Protein AF-A0A8D7F8T2-F1 (afdb_monomer)

Secondary structure (DSSP, 8-state):
---SSSSSSSSS-SSHHHHHHS-S---TTS----HHHHHHHHHHHHHHHHHHHHHHTSSS-----HHHHHHHHHHHHHHHHHHS---EEE-TTSS-EEES--SSPPHHHHHHHHHHHT-----HHHHHHHHHHHTT----HHHHHHHHHHHHHHHHHHHHHHHHHHTS-TT---HHHHHHHHHHHHHHHHHHH-HHHHHHHHHHHHH--

Organism: Musa acuminata subsp. malaccensis (NCBI:txid214687)

Mean predicted aligned error: 11.05 Å

Structure (mmCIF, N/CA/C/O backbone):
data_AF-A0A8D7F8T2-F1
#
_entry.id   AF-A0A8D7F8T2-F1
#
loop_
_atom_site.group_PDB
_atom_site.id
_atom_site.type_symbol
_atom_site.label_atom_id
_atom_site.label_alt_id
_atom_site.label_comp_id
_atom_site.label_asym_id
_ato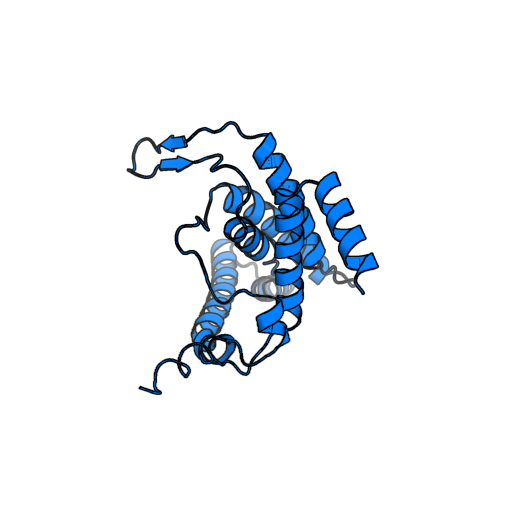m_site.label_entity_id
_atom_site.label_seq_id
_atom_site.pdbx_PDB_ins_code
_atom_site.Cartn_x
_atom_site.Cartn_y
_atom_site.Cartn_z
_atom_site.occupancy
_atom_site.B_iso_or_equiv
_atom_site.auth_seq_id
_atom_site.auth_comp_id
_atom_site.auth_asym_id
_atom_site.auth_atom_id
_atom_site.pdbx_PDB_model_num
ATOM 1 N N . MET A 1 1 ? -50.189 0.717 7.678 1.00 34.88 1 MET A N 1
ATOM 2 C CA . MET A 1 1 ? -49.251 0.578 8.816 1.00 34.88 1 MET A CA 1
ATOM 3 C C . MET A 1 1 ? -48.433 -0.705 8.664 1.00 34.88 1 MET A C 1
ATOM 5 O O . MET A 1 1 ? -48.286 -1.447 9.621 1.00 34.88 1 MET A O 1
ATOM 9 N N . ALA A 1 2 ? -47.923 -0.982 7.459 1.00 34.78 2 ALA A N 1
ATOM 10 C CA . ALA A 1 2 ? -47.183 -2.210 7.157 1.00 34.78 2 ALA A CA 1
ATOM 11 C C . ALA A 1 2 ? -46.061 -1.956 6.130 1.00 34.78 2 ALA A C 1
ATOM 13 O O . ALA A 1 2 ? -45.796 -2.810 5.295 1.00 34.78 2 ALA A O 1
ATOM 14 N N . ASP A 1 3 ? -45.422 -0.781 6.185 1.00 37.06 3 ASP A N 1
ATOM 15 C CA . ASP A 1 3 ? -44.441 -0.358 5.171 1.00 37.06 3 ASP A CA 1
ATOM 16 C C . ASP A 1 3 ? -43.064 0.023 5.758 1.00 37.06 3 ASP A C 1
ATOM 18 O O . ASP A 1 3 ? -42.201 0.482 5.019 1.00 37.06 3 ASP A O 1
ATOM 22 N N . GLU A 1 4 ? -42.814 -0.186 7.060 1.00 44.94 4 GLU A N 1
ATOM 23 C CA . GLU A 1 4 ? -41.513 0.142 7.688 1.00 44.94 4 GLU A CA 1
ATOM 24 C C . GLU A 1 4 ? -40.586 -1.063 7.945 1.00 44.94 4 GLU A C 1
ATOM 26 O O . GLU A 1 4 ? -39.396 -0.872 8.173 1.00 44.94 4 GLU A O 1
ATOM 31 N N . GLU A 1 5 ? -41.055 -2.312 7.839 1.00 39.72 5 GLU A N 1
ATOM 32 C CA . GLU A 1 5 ? -40.176 -3.493 8.001 1.00 39.72 5 GLU A CA 1
ATOM 33 C C . GLU A 1 5 ? -39.452 -3.910 6.706 1.00 39.72 5 GLU A C 1
ATOM 35 O O . GLU A 1 5 ? -38.533 -4.724 6.741 1.00 39.72 5 GLU A O 1
ATOM 40 N N . GLY A 1 6 ? -39.814 -3.333 5.554 1.00 35.66 6 GLY A N 1
ATOM 41 C CA . GLY A 1 6 ? -39.224 -3.676 4.254 1.00 35.66 6 GLY A CA 1
ATOM 42 C C . GLY A 1 6 ? -37.904 -2.969 3.925 1.00 35.66 6 GLY A C 1
ATOM 43 O O . GLY A 1 6 ? -37.213 -3.390 3.001 1.00 35.66 6 GLY A O 1
ATOM 44 N N . SER A 1 7 ? -37.536 -1.904 4.646 1.00 36.31 7 SER A N 1
ATOM 45 C CA . SER A 1 7 ? -36.344 -1.098 4.334 1.00 36.31 7 SER A CA 1
ATOM 46 C C . SER A 1 7 ? -35.092 -1.493 5.119 1.00 36.31 7 SER A C 1
ATOM 48 O O . SER A 1 7 ? -33.995 -1.172 4.680 1.00 36.31 7 SER A O 1
ATOM 50 N N . SER A 1 8 ? -35.212 -2.219 6.236 1.00 41.78 8 SER A N 1
ATOM 51 C CA . SER A 1 8 ? -34.055 -2.659 7.040 1.00 41.78 8 SER A CA 1
ATOM 52 C C . SER A 1 8 ? -33.391 -3.941 6.520 1.00 41.78 8 SER A C 1
ATOM 54 O O . SER A 1 8 ? -32.233 -4.204 6.827 1.00 41.78 8 SER A O 1
ATOM 56 N N . ILE A 1 9 ? -34.100 -4.718 5.697 1.00 41.69 9 ILE A N 1
ATOM 57 C CA . ILE A 1 9 ? -33.599 -5.926 5.017 1.00 41.69 9 ILE A CA 1
ATOM 58 C C . ILE A 1 9 ? -32.918 -5.631 3.671 1.00 41.69 9 ILE A C 1
ATOM 60 O O . ILE A 1 9 ? -32.279 -6.517 3.111 1.00 41.69 9 ILE A O 1
ATOM 64 N N . LEU A 1 10 ? -33.041 -4.406 3.145 1.00 45.84 10 LEU A N 1
ATOM 65 C CA . LEU A 1 10 ? -32.408 -3.994 1.884 1.00 45.84 10 LEU A CA 1
ATOM 66 C C . LEU A 1 10 ? -30.996 -3.411 2.072 1.00 45.84 10 LEU A C 1
ATOM 68 O O . LEU A 1 10 ? -30.231 -3.389 1.111 1.00 45.84 10 LEU A O 1
ATOM 72 N N . ASP A 1 11 ? -30.642 -3.001 3.294 1.00 49.72 11 ASP A N 1
ATOM 73 C CA . ASP A 1 11 ? -29.278 -2.587 3.674 1.00 49.72 11 ASP A CA 1
ATOM 74 C C . ASP A 1 11 ? -28.390 -3.773 4.101 1.00 49.72 11 ASP A C 1
ATOM 76 O O . ASP A 1 11 ? -27.209 -3.603 4.414 1.00 49.72 11 ASP A O 1
ATOM 80 N N . ASP A 1 12 ? -28.942 -4.988 4.114 1.00 55.75 12 ASP A N 1
ATOM 81 C CA . ASP A 1 12 ? -28.244 -6.202 4.520 1.00 55.75 12 ASP A CA 1
ATOM 82 C C . ASP A 1 12 ? -27.667 -6.906 3.281 1.00 55.75 12 ASP A C 1
ATOM 84 O O . ASP A 1 12 ? -28.358 -7.115 2.278 1.00 55.75 12 ASP A O 1
ATOM 88 N N . SER A 1 13 ? -26.375 -7.254 3.301 1.00 58.78 13 SER A N 1
ATOM 89 C CA . SER A 1 13 ? -25.757 -7.894 2.133 1.00 58.78 13 SER A CA 1
ATOM 90 C C . SER A 1 13 ? -26.443 -9.245 1.872 1.00 58.78 13 SER A C 1
ATOM 92 O O . SER A 1 13 ? -26.595 -10.018 2.821 1.00 58.78 13 SER A O 1
ATOM 94 N N . PRO A 1 14 ? -26.789 -9.604 0.619 1.00 60.94 14 PRO A N 1
ATOM 95 C CA . PRO A 1 14 ? -27.507 -10.850 0.321 1.00 60.94 14 PRO A CA 1
ATOM 96 C C . PRO A 1 14 ? -26.701 -12.122 0.638 1.00 60.94 14 PRO A C 1
ATOM 98 O O . PRO A 1 14 ? -27.217 -13.231 0.523 1.00 60.94 14 PRO A O 1
ATOM 101 N N . ILE A 1 15 ? -25.429 -11.974 1.020 1.00 64.44 15 ILE A N 1
ATOM 102 C CA . ILE A 1 15 ? -24.491 -13.052 1.310 1.00 64.44 15 ILE A CA 1
ATOM 103 C C . ILE A 1 15 ? -24.253 -13.100 2.820 1.00 64.44 15 ILE A C 1
ATOM 105 O O . ILE A 1 15 ? -23.752 -12.152 3.423 1.00 64.44 15 ILE A O 1
ATOM 109 N N . GLU A 1 16 ? -24.554 -14.243 3.429 1.00 62.88 16 GLU A N 1
ATOM 110 C CA . GLU A 1 16 ? -24.462 -14.448 4.878 1.00 62.88 16 GLU A CA 1
ATOM 111 C C . GLU A 1 16 ? -23.052 -14.172 5.431 1.00 62.88 16 GLU A C 1
ATOM 113 O O . GLU A 1 16 ? -22.892 -13.539 6.474 1.00 62.88 16 GLU A O 1
ATOM 118 N N . GLN A 1 17 ? -22.010 -14.572 4.700 1.00 66.38 17 GLN A N 1
ATOM 119 C CA . GLN A 1 17 ? -20.617 -14.344 5.083 1.00 66.38 17 GLN A CA 1
ATOM 120 C C . GLN A 1 17 ? -20.244 -12.853 5.090 1.00 66.38 17 GLN A C 1
ATOM 122 O O . GLN A 1 17 ? -19.439 -12.433 5.922 1.00 66.38 17 GLN A O 1
ATOM 127 N N . GLY A 1 18 ? -20.823 -12.046 4.194 1.00 61.19 18 GLY A N 1
ATOM 128 C CA . GLY A 1 18 ? -20.619 -10.594 4.173 1.00 61.19 18 GLY A CA 1
ATOM 129 C C . GLY A 1 18 ? -21.236 -9.934 5.402 1.00 61.19 18 GLY A C 1
ATOM 130 O O . GLY A 1 18 ? -20.575 -9.158 6.090 1.00 61.19 18 GLY A O 1
ATOM 131 N N . ARG A 1 19 ? -22.454 -10.356 5.754 1.00 65.19 19 ARG A N 1
ATOM 132 C CA . ARG A 1 19 ? -23.177 -9.880 6.938 1.00 65.19 19 ARG A CA 1
ATOM 133 C C . ARG A 1 19 ? -22.476 -10.209 8.254 1.00 65.19 19 ARG A C 1
ATOM 135 O O . ARG A 1 19 ? -22.410 -9.380 9.153 1.00 65.19 19 ARG A O 1
ATOM 142 N N . LEU A 1 20 ? -21.930 -11.418 8.378 1.00 61.59 20 LEU A N 1
ATOM 143 C CA . LEU A 1 20 ? -21.228 -11.836 9.596 1.00 61.59 20 LEU A CA 1
ATOM 144 C C . LEU A 1 20 ? -19.873 -11.136 9.771 1.00 61.59 20 LEU A C 1
ATOM 146 O O . LEU A 1 20 ? -19.373 -11.023 10.889 1.00 61.59 20 LEU A O 1
ATOM 150 N N . THR A 1 21 ? -19.266 -10.676 8.675 1.00 62.47 21 THR A N 1
ATOM 151 C CA . THR A 1 21 ? -17.927 -10.074 8.689 1.00 62.47 21 THR A CA 1
ATOM 152 C C . THR A 1 21 ? -17.936 -8.557 8.588 1.00 62.47 21 THR A C 1
ATOM 154 O O . THR A 1 21 ? -16.885 -7.963 8.804 1.00 62.47 21 THR A O 1
ATOM 157 N N . VAL A 1 22 ? -19.058 -7.896 8.288 1.00 66.00 22 VAL A N 1
ATOM 158 C CA . VAL A 1 22 ? -19.138 -6.432 8.173 1.00 66.00 22 VAL A CA 1
ATOM 159 C C . VAL A 1 22 ? -20.466 -5.927 8.761 1.00 66.00 22 VAL A C 1
ATOM 161 O O . VAL A 1 22 ? -21.519 -6.358 8.309 1.00 66.00 22 VAL A O 1
ATOM 164 N N . PRO A 1 23 ? -20.455 -5.016 9.754 1.00 67.06 23 PRO A N 1
ATOM 165 C CA . PRO A 1 23 ? -21.637 -4.388 10.281 1.00 67.06 23 PRO A CA 1
ATOM 166 C C . PRO A 1 23 ? -22.155 -3.408 9.226 1.00 67.06 23 PRO A C 1
ATOM 168 O O . PRO A 1 23 ? -21.354 -2.731 8.573 1.00 67.06 23 PRO A O 1
ATOM 171 N N . PRO A 1 24 ? -23.479 -3.291 9.093 1.00 60.56 24 PRO A N 1
ATOM 172 C CA . PRO A 1 24 ? -24.110 -2.446 8.083 1.00 60.56 24 PRO A CA 1
ATOM 173 C C . PRO A 1 24 ? -23.912 -0.942 8.337 1.00 60.56 24 PRO A C 1
ATOM 175 O O . PRO A 1 24 ? -24.177 -0.123 7.464 1.00 60.56 24 PRO A O 1
ATOM 178 N N . THR A 1 25 ? -23.431 -0.548 9.521 1.00 64.19 25 THR A N 1
ATOM 179 C CA . THR A 1 25 ? -23.250 0.857 9.905 1.00 64.19 25 THR A CA 1
ATOM 180 C C . THR A 1 25 ? -21.787 1.284 9.773 1.00 64.19 25 THR A C 1
ATOM 182 O O . THR A 1 25 ? -20.917 0.731 10.449 1.00 64.19 25 THR A O 1
ATOM 185 N N . ASP A 1 26 ? -21.518 2.295 8.940 1.00 70.00 26 ASP A N 1
ATOM 186 C CA . ASP A 1 26 ? -20.204 2.942 8.836 1.00 70.00 26 ASP A CA 1
ATOM 187 C C . ASP A 1 26 ? -20.199 4.322 9.521 1.00 70.00 26 ASP A C 1
ATOM 189 O O . ASP A 1 26 ? -21.130 5.111 9.364 1.00 70.00 26 ASP A O 1
ATOM 193 N N . ASP A 1 27 ? -19.135 4.630 10.270 1.00 70.94 27 ASP A N 1
ATOM 194 C CA . ASP A 1 27 ? -18.945 5.925 10.938 1.00 70.94 27 ASP A CA 1
ATOM 195 C C . ASP A 1 27 ? -18.032 6.837 10.105 1.00 70.94 27 ASP A C 1
ATOM 197 O O . ASP A 1 27 ? -16.815 6.637 10.012 1.00 70.94 27 ASP A O 1
ATOM 201 N N . ASN A 1 28 ? -18.615 7.871 9.500 1.00 67.88 28 ASN A N 1
ATOM 202 C CA . ASN A 1 28 ? -17.923 8.816 8.618 1.00 67.88 28 ASN A CA 1
ATOM 203 C C . ASN A 1 28 ? -17.033 9.837 9.346 1.00 67.88 28 ASN A C 1
ATOM 205 O O . ASN A 1 28 ? -16.334 10.609 8.690 1.00 67.88 28 ASN A O 1
ATOM 209 N N . THR A 1 29 ? -17.038 9.869 10.679 1.00 70.94 29 THR A N 1
ATOM 210 C CA . THR A 1 29 ? -16.254 10.843 11.457 1.00 70.94 29 THR A CA 1
ATOM 211 C C . THR A 1 29 ? -14.794 10.426 11.657 1.00 70.94 29 THR A C 1
ATOM 213 O O . THR A 1 29 ? -13.940 11.253 11.990 1.00 70.94 29 THR A O 1
ATOM 216 N N . LEU A 1 30 ? -14.482 9.149 11.417 1.00 70.12 30 LEU A N 1
ATOM 217 C CA . LEU A 1 30 ? -13.151 8.583 11.604 1.00 70.12 30 LEU A CA 1
ATOM 218 C C . LEU A 1 30 ? -12.193 9.005 10.482 1.00 70.12 30 LEU A C 1
ATOM 220 O O . LEU A 1 30 ? -12.467 8.837 9.293 1.00 70.12 30 LEU A O 1
ATOM 224 N N . GLN A 1 31 ? -11.022 9.511 10.869 1.00 71.81 31 GLN A N 1
ATOM 225 C CA . GLN A 1 31 ? -9.978 9.917 9.929 1.00 71.81 31 GLN A CA 1
ATOM 226 C C . GLN A 1 31 ? -9.361 8.687 9.251 1.00 71.81 31 GLN A C 1
ATOM 228 O O . GLN A 1 31 ? -9.036 7.707 9.912 1.00 71.81 31 GLN A O 1
ATOM 233 N N . VAL A 1 32 ? -9.198 8.738 7.925 1.00 72.62 32 VAL A N 1
ATOM 234 C CA . VAL A 1 32 ? -8.689 7.606 7.121 1.00 72.62 32 VAL A CA 1
ATOM 235 C C . VAL A 1 32 ? -7.246 7.828 6.661 1.00 72.62 32 VAL A C 1
ATOM 237 O O . VAL A 1 32 ? -6.434 6.909 6.690 1.00 72.62 32 VAL A O 1
ATOM 240 N N . LEU A 1 33 ? -6.915 9.053 6.241 1.00 73.56 33 LEU A N 1
ATOM 241 C CA . LEU A 1 33 ? -5.615 9.408 5.665 1.00 73.56 33 LEU A CA 1
ATOM 242 C C . LEU A 1 33 ? -4.788 10.224 6.660 1.00 73.56 33 LEU A C 1
ATOM 244 O O . LEU A 1 33 ? -4.746 11.453 6.593 1.00 73.56 33 LEU A O 1
ATOM 248 N N . THR A 1 34 ? -4.118 9.540 7.585 1.00 79.56 34 THR A N 1
ATOM 249 C CA . THR A 1 34 ? -3.202 10.174 8.542 1.00 79.56 34 THR A CA 1
ATOM 250 C C . THR A 1 34 ? -1.752 10.118 8.053 1.00 79.56 34 THR A C 1
ATOM 252 O O . THR A 1 34 ? -1.368 9.251 7.281 1.00 79.56 34 THR A O 1
ATOM 255 N N . PHE A 1 35 ? -0.884 11.025 8.503 1.00 78.00 35 PHE A N 1
ATOM 256 C CA . PHE A 1 35 ? 0.565 10.975 8.270 1.00 78.00 35 PHE A CA 1
ATOM 257 C C . PHE A 1 35 ? 1.171 9.623 8.648 1.00 78.00 35 PHE A C 1
ATOM 259 O O . PHE A 1 35 ? 2.053 9.146 7.948 1.00 78.00 35 PHE A O 1
ATOM 266 N N . ARG A 1 36 ? 0.670 8.979 9.712 1.00 79.81 36 ARG A N 1
ATOM 267 C CA . ARG A 1 36 ? 1.061 7.618 10.100 1.00 79.81 36 ARG A CA 1
ATOM 268 C C . ARG A 1 36 ? 0.808 6.617 8.969 1.00 79.81 36 ARG A C 1
ATOM 270 O O . ARG A 1 36 ? 1.696 5.823 8.669 1.00 79.81 36 ARG A O 1
ATOM 277 N N . THR A 1 37 ? -0.347 6.698 8.308 1.00 84.75 37 THR A N 1
ATOM 278 C CA . THR A 1 37 ? -0.688 5.876 7.136 1.00 84.75 37 THR A CA 1
ATOM 279 C C . THR A 1 37 ? 0.331 6.032 6.016 1.00 84.75 37 THR A C 1
ATOM 281 O O . THR A 1 37 ? 0.824 5.039 5.487 1.00 84.75 37 THR A O 1
ATOM 284 N N . TRP A 1 38 ? 0.710 7.268 5.691 1.00 86.69 38 TRP A N 1
ATOM 285 C CA . TRP A 1 38 ? 1.703 7.534 4.650 1.00 86.69 38 TRP A CA 1
ATOM 286 C C . TRP A 1 38 ? 3.110 7.094 5.066 1.00 86.69 38 TRP A C 1
ATOM 288 O O . TRP A 1 38 ? 3.797 6.432 4.292 1.00 86.69 38 TRP A O 1
ATOM 298 N N . LEU A 1 39 ? 3.524 7.408 6.297 1.00 86.75 39 LEU A N 1
ATOM 299 C CA . LEU A 1 39 ? 4.865 7.112 6.799 1.00 86.75 39 LEU A CA 1
ATOM 300 C C . LEU A 1 39 ? 5.119 5.609 6.939 1.00 86.75 39 LEU A C 1
ATOM 302 O O . LEU A 1 39 ? 6.246 5.183 6.741 1.00 86.75 39 LEU A O 1
ATOM 306 N N . ILE A 1 40 ? 4.104 4.807 7.272 1.00 87.88 40 ILE A N 1
ATOM 307 C CA . ILE A 1 40 ? 4.235 3.345 7.372 1.00 87.88 40 ILE A CA 1
ATOM 308 C C . ILE A 1 40 ? 3.984 2.685 6.013 1.00 87.88 40 ILE A C 1
ATOM 310 O O . ILE A 1 40 ? 4.748 1.817 5.595 1.00 87.88 40 ILE A O 1
ATOM 314 N N . GLY A 1 41 ? 2.926 3.093 5.310 1.00 89.38 41 GLY A N 1
ATOM 315 C CA . GLY A 1 41 ? 2.490 2.431 4.083 1.00 89.38 41 GLY A CA 1
ATOM 316 C C . GLY A 1 41 ? 3.457 2.615 2.914 1.00 89.38 41 GLY A C 1
ATOM 317 O O . GLY A 1 41 ? 3.785 1.636 2.248 1.00 89.38 41 GLY A O 1
ATOM 318 N N . ILE A 1 42 ? 3.969 3.835 2.691 1.00 91.25 42 ILE A N 1
ATOM 319 C CA . ILE A 1 42 ? 4.900 4.129 1.587 1.00 91.25 42 ILE A CA 1
ATOM 320 C C . ILE A 1 42 ? 6.185 3.287 1.666 1.00 91.25 42 ILE A C 1
ATOM 322 O O . ILE A 1 42 ? 6.498 2.622 0.678 1.00 91.25 42 ILE A O 1
ATOM 326 N N . PRO A 1 43 ? 6.955 3.264 2.772 1.00 91.06 43 PRO A N 1
ATOM 327 C CA . PRO A 1 43 ? 8.209 2.514 2.796 1.00 91.06 43 PRO A CA 1
ATOM 328 C C . PRO A 1 43 ? 7.992 1.006 2.674 1.00 91.06 43 PRO A C 1
ATOM 330 O O . PRO A 1 43 ? 8.765 0.352 1.978 1.00 91.06 43 PRO A O 1
ATOM 333 N N . ILE A 1 44 ? 6.935 0.449 3.279 1.00 90.31 44 ILE A N 1
ATOM 334 C CA . ILE A 1 44 ? 6.614 -0.979 3.129 1.00 90.31 44 ILE A CA 1
ATOM 335 C C . ILE A 1 44 ? 6.262 -1.292 1.666 1.00 90.31 44 ILE A C 1
ATOM 337 O O . ILE A 1 44 ? 6.776 -2.262 1.112 1.00 90.31 44 ILE A O 1
ATOM 341 N N . CYS A 1 45 ? 5.467 -0.440 1.014 1.00 91.00 45 CYS A N 1
ATOM 342 C CA . CYS A 1 45 ? 5.129 -0.560 -0.405 1.00 91.00 45 CYS A CA 1
ATOM 343 C C . CYS A 1 45 ? 6.372 -0.477 -1.311 1.00 91.00 45 CYS A C 1
ATOM 345 O O . CYS A 1 45 ? 6.528 -1.301 -2.215 1.00 91.00 45 CYS A O 1
ATOM 347 N N . ILE A 1 46 ? 7.289 0.467 -1.057 1.00 90.38 46 ILE A N 1
ATOM 348 C CA . ILE A 1 46 ? 8.543 0.609 -1.816 1.00 90.38 46 ILE A CA 1
ATOM 349 C C . ILE A 1 46 ? 9.403 -0.649 -1.659 1.00 90.38 46 ILE A C 1
ATOM 351 O O . ILE A 1 46 ? 9.827 -1.229 -2.658 1.00 90.38 46 ILE A O 1
ATOM 355 N N . LEU A 1 47 ? 9.630 -1.106 -0.424 1.00 90.00 47 LEU A N 1
ATOM 356 C CA . LEU A 1 47 ? 10.434 -2.300 -0.146 1.00 90.00 47 LEU A CA 1
ATOM 357 C C . LEU A 1 47 ? 9.817 -3.561 -0.761 1.00 90.00 47 LEU A C 1
ATOM 359 O O . LEU A 1 47 ? 10.532 -4.379 -1.345 1.00 90.00 47 LEU A O 1
ATOM 363 N N . GLY A 1 48 ? 8.494 -3.702 -0.673 1.00 88.38 48 GLY A N 1
ATOM 364 C CA . GLY A 1 48 ? 7.756 -4.795 -1.296 1.00 88.38 48 GLY A CA 1
ATOM 365 C C . GLY A 1 48 ? 7.867 -4.765 -2.820 1.00 88.38 48 GLY A C 1
ATOM 366 O O . GLY A 1 48 ? 8.168 -5.788 -3.428 1.00 88.38 48 GLY A O 1
ATOM 367 N N . SER A 1 49 ? 7.710 -3.592 -3.439 1.00 87.69 49 SER A N 1
ATOM 368 C CA . SER A 1 49 ? 7.790 -3.410 -4.898 1.00 87.69 49 SER A CA 1
ATOM 369 C C . SER A 1 49 ? 9.185 -3.666 -5.450 1.00 87.69 49 SER A C 1
ATOM 371 O O . SER A 1 49 ? 9.319 -4.348 -6.461 1.00 87.69 49 SER A O 1
ATOM 373 N N . VAL A 1 50 ? 10.235 -3.202 -4.766 1.00 87.12 50 VAL A N 1
ATOM 374 C CA . VAL A 1 50 ? 11.622 -3.524 -5.137 1.00 87.12 50 VAL A CA 1
ATOM 375 C C . VAL A 1 50 ? 11.857 -5.032 -5.048 1.00 87.12 50 VAL A C 1
ATOM 377 O O . VAL A 1 50 ? 12.408 -5.630 -5.969 1.00 87.12 50 VAL A O 1
ATOM 380 N N . SER A 1 51 ? 11.384 -5.667 -3.974 1.00 86.81 51 SER A N 1
ATOM 381 C CA . SER A 1 51 ? 11.519 -7.115 -3.780 1.00 86.81 51 SER A CA 1
ATOM 382 C C . SER A 1 51 ? 10.765 -7.917 -4.850 1.00 86.81 51 SER A C 1
ATOM 384 O O . SER A 1 51 ? 11.289 -8.911 -5.358 1.00 86.81 51 SER A O 1
ATOM 386 N N . ALA A 1 52 ? 9.568 -7.470 -5.240 1.00 85.88 52 ALA A N 1
ATOM 387 C CA . ALA A 1 52 ? 8.784 -8.071 -6.316 1.00 85.88 52 ALA A CA 1
ATOM 388 C C . ALA A 1 52 ? 9.443 -7.883 -7.688 1.00 85.88 52 ALA A C 1
ATOM 390 O O . ALA A 1 52 ? 9.580 -8.852 -8.431 1.00 85.88 52 ALA A O 1
ATOM 391 N N . ALA A 1 53 ? 9.928 -6.677 -7.998 1.00 83.81 53 ALA A N 1
ATOM 392 C CA . ALA A 1 53 ? 10.631 -6.392 -9.247 1.00 83.81 53 ALA A CA 1
ATOM 393 C C . ALA A 1 53 ? 11.908 -7.236 -9.395 1.00 83.81 53 ALA A C 1
ATOM 395 O O . ALA A 1 53 ? 12.174 -7.766 -10.469 1.00 83.81 53 ALA A O 1
ATOM 396 N N . LEU A 1 54 ? 12.673 -7.422 -8.313 1.00 84.19 54 LEU A N 1
ATOM 397 C CA . LEU A 1 54 ? 13.854 -8.294 -8.314 1.00 84.19 54 LEU A CA 1
ATOM 398 C C . LEU A 1 54 ? 13.488 -9.771 -8.485 1.00 84.19 54 LEU A C 1
ATOM 400 O O . LEU A 1 54 ? 14.194 -10.508 -9.171 1.00 84.19 54 LEU A O 1
ATOM 404 N N . SER A 1 55 ? 12.400 -10.214 -7.857 1.00 83.44 55 SER A N 1
ATOM 405 C CA . SER A 1 55 ? 11.966 -11.615 -7.909 1.00 83.44 55 SER A CA 1
ATOM 406 C C . SER A 1 55 ? 11.357 -11.992 -9.253 1.00 83.44 55 SER A C 1
ATOM 408 O O . SER A 1 55 ? 11.437 -13.151 -9.638 1.00 83.44 55 SER A O 1
ATOM 410 N N . PHE A 1 56 ? 10.805 -11.023 -9.984 1.00 81.19 56 PHE A N 1
ATOM 411 C CA . PHE A 1 56 ? 10.241 -11.240 -11.313 1.00 81.19 56 PHE A CA 1
ATOM 412 C C . PHE A 1 56 ? 11.274 -11.780 -12.315 1.00 81.19 56 PHE A C 1
ATOM 414 O O . PHE A 1 56 ? 10.963 -12.643 -13.128 1.00 81.19 56 PHE A O 1
ATOM 421 N N . TYR A 1 57 ? 12.529 -11.333 -12.214 1.00 77.75 57 TYR A N 1
ATOM 422 C CA . TYR A 1 57 ? 13.624 -11.819 -13.061 1.00 77.75 57 TYR A CA 1
ATOM 423 C C . TYR A 1 57 ? 14.289 -13.103 -12.535 1.00 77.75 57 TYR A C 1
ATOM 425 O O . TYR A 1 57 ? 15.220 -13.617 -13.156 1.00 77.75 57 TYR A O 1
ATOM 433 N N . ARG A 1 58 ? 13.848 -13.630 -11.386 1.00 80.12 58 ARG A N 1
ATOM 434 C CA . ARG A 1 58 ? 14.371 -14.865 -10.782 1.00 80.12 58 ARG A CA 1
ATOM 435 C C . ARG A 1 58 ? 13.400 -16.023 -11.014 1.00 80.12 58 ARG A C 1
ATOM 437 O O . ARG A 1 58 ? 12.197 -15.832 -11.106 1.00 80.12 58 ARG A O 1
ATOM 444 N N . GLN A 1 59 ? 13.918 -17.255 -11.034 1.00 73.12 59 GLN A N 1
ATOM 445 C CA . GLN A 1 59 ? 13.089 -18.457 -11.236 1.00 73.12 59 GLN A CA 1
ATOM 446 C C . GLN A 1 59 ? 12.104 -18.748 -10.090 1.00 73.12 59 GLN A C 1
ATOM 448 O O . GLN A 1 59 ? 11.111 -19.436 -10.302 1.00 73.12 59 GLN A O 1
ATOM 453 N N . GLN A 1 60 ? 12.349 -18.221 -8.886 1.00 74.00 60 GLN A N 1
ATOM 454 C CA . GLN A 1 60 ? 11.386 -18.257 -7.785 1.00 74.00 60 GLN A CA 1
ATOM 455 C C . GLN A 1 60 ? 10.728 -16.890 -7.616 1.00 74.00 60 GLN A C 1
ATOM 457 O O . GLN A 1 60 ? 11.366 -15.933 -7.173 1.00 74.00 60 GLN A O 1
ATOM 462 N N . MET A 1 61 ? 9.430 -16.835 -7.908 1.00 72.56 61 MET A N 1
ATOM 463 C CA . MET A 1 61 ? 8.589 -15.683 -7.610 1.00 72.56 61 MET A CA 1
ATOM 464 C C . MET A 1 61 ? 8.316 -15.624 -6.103 1.00 72.56 61 MET A C 1
ATOM 466 O O . MET A 1 61 ? 7.635 -16.489 -5.550 1.00 72.56 61 MET A O 1
ATOM 470 N N . PHE A 1 62 ? 8.843 -14.603 -5.428 1.00 71.75 62 PHE A N 1
ATOM 471 C CA . PHE A 1 62 ? 8.496 -14.315 -4.039 1.00 71.75 62 PHE A CA 1
ATOM 472 C C . PHE A 1 62 ? 7.226 -13.469 -3.991 1.00 71.75 62 PHE A C 1
ATOM 474 O O . PHE A 1 62 ? 7.233 -12.306 -4.389 1.00 71.75 62 PHE A O 1
ATOM 481 N N . ASN A 1 63 ? 6.147 -14.055 -3.475 1.00 70.56 63 ASN A N 1
ATOM 482 C CA . ASN A 1 63 ? 4.881 -13.367 -3.249 1.00 70.56 63 ASN A CA 1
ATOM 483 C C . ASN A 1 63 ? 4.680 -13.151 -1.746 1.00 70.56 63 ASN A C 1
ATOM 485 O O . ASN A 1 63 ? 4.718 -14.104 -0.967 1.00 70.56 63 ASN A O 1
ATOM 489 N N . PHE A 1 64 ? 4.462 -11.902 -1.332 1.00 76.12 64 PHE A N 1
ATOM 490 C CA . PHE A 1 64 ? 4.109 -11.589 0.051 1.00 76.12 64 PHE A CA 1
ATOM 491 C C . PHE A 1 64 ? 2.631 -11.899 0.288 1.00 76.12 64 PHE A C 1
ATOM 493 O O . PHE A 1 64 ? 1.765 -11.427 -0.445 1.00 76.12 64 PHE A O 1
ATOM 500 N N . SER A 1 65 ? 2.335 -12.679 1.329 1.00 86.31 65 SER A N 1
ATOM 501 C CA . SER A 1 65 ? 0.951 -12.898 1.752 1.00 86.31 65 SER A CA 1
ATOM 502 C C . SER A 1 65 ? 0.377 -11.620 2.368 1.00 86.31 65 SER A C 1
ATOM 504 O O . SER A 1 65 ? 1.040 -10.971 3.181 1.00 86.31 65 SER A O 1
ATOM 506 N N . HIS A 1 66 ? -0.872 -11.293 2.031 1.00 83.06 66 HIS A N 1
ATOM 507 C CA . HIS A 1 66 ? -1.590 -10.127 2.559 1.00 83.06 66 HIS A CA 1
ATOM 508 C C . HIS A 1 66 ? -1.642 -10.122 4.095 1.00 83.06 66 HIS A C 1
ATOM 510 O O . HIS A 1 66 ? -1.367 -9.103 4.724 1.00 83.06 66 HIS A O 1
ATOM 516 N N . VAL A 1 67 ? -1.840 -11.289 4.715 1.00 86.56 67 VAL A N 1
ATOM 517 C CA . VAL A 1 67 ? -1.866 -11.443 6.180 1.00 86.56 67 VAL A CA 1
ATOM 518 C C . VAL A 1 67 ? -0.533 -11.044 6.826 1.00 86.56 67 VAL A C 1
ATOM 520 O O . VAL A 1 67 ? -0.510 -10.436 7.897 1.00 86.56 67 VAL A O 1
ATOM 523 N N . CYS A 1 68 ? 0.596 -11.343 6.177 1.00 87.25 68 CYS A N 1
ATOM 524 C CA . CYS A 1 68 ? 1.911 -10.946 6.681 1.00 87.25 68 CYS A CA 1
ATOM 525 C C . CYS A 1 68 ? 2.074 -9.422 6.670 1.00 87.25 68 CYS A C 1
ATOM 527 O O . CYS A 1 68 ? 2.631 -8.856 7.611 1.00 87.25 68 CYS A O 1
ATOM 529 N N . ILE A 1 69 ? 1.553 -8.759 5.634 1.00 88.00 69 ILE A N 1
ATOM 530 C CA . ILE A 1 69 ? 1.569 -7.299 5.523 1.00 88.00 69 ILE A CA 1
ATOM 531 C C . ILE A 1 69 ? 0.665 -6.685 6.600 1.00 88.00 69 ILE A C 1
ATOM 533 O O . ILE A 1 69 ? 1.111 -5.771 7.291 1.00 88.00 69 ILE A O 1
ATOM 537 N N . ASN A 1 70 ? -0.536 -7.238 6.825 1.00 89.25 70 ASN A N 1
ATOM 538 C CA . ASN A 1 70 ? -1.438 -6.818 7.909 1.00 89.25 70 ASN A CA 1
ATOM 539 C C . ASN A 1 70 ? -0.721 -6.849 9.269 1.00 89.25 70 ASN A C 1
ATOM 541 O O . ASN A 1 70 ? -0.706 -5.851 9.992 1.00 89.25 70 ASN A O 1
ATOM 545 N N . MET A 1 71 ? -0.039 -7.958 9.575 1.00 87.88 71 MET A N 1
ATOM 546 C CA . MET A 1 71 ? 0.721 -8.114 10.817 1.00 87.88 71 MET A CA 1
ATOM 547 C C . MET A 1 71 ? 1.861 -7.090 10.934 1.00 87.88 71 MET A C 1
ATOM 549 O O . MET A 1 71 ? 2.043 -6.480 11.990 1.00 87.88 71 MET A O 1
ATOM 553 N N . MET A 1 72 ? 2.624 -6.861 9.858 1.00 87.56 72 MET A N 1
ATOM 554 C CA . MET A 1 72 ? 3.695 -5.856 9.852 1.00 87.56 72 MET A CA 1
ATOM 555 C C . MET A 1 72 ? 3.153 -4.446 10.094 1.00 87.56 72 MET A C 1
ATOM 557 O O . MET A 1 72 ? 3.715 -3.715 10.909 1.00 87.56 72 MET A O 1
ATOM 561 N N . VAL A 1 73 ? 2.055 -4.072 9.433 1.00 88.38 73 VAL A N 1
ATOM 562 C CA . VAL A 1 73 ? 1.416 -2.759 9.598 1.00 88.38 73 VAL A CA 1
ATOM 563 C C . VAL A 1 73 ? 0.869 -2.593 11.013 1.00 88.38 73 VAL A C 1
ATOM 565 O O . VAL A 1 73 ? 1.020 -1.522 11.600 1.00 88.38 73 VAL A O 1
ATOM 568 N N . PHE A 1 74 ? 0.291 -3.642 11.602 1.00 86.25 74 PHE A N 1
ATOM 569 C CA . PHE A 1 74 ? -0.187 -3.613 12.983 1.00 86.25 74 PHE A CA 1
ATOM 570 C C . PHE A 1 74 ? 0.961 -3.394 13.982 1.00 86.25 74 PHE A C 1
ATOM 572 O O . PHE A 1 74 ? 0.892 -2.502 14.833 1.00 86.25 74 PHE A O 1
ATOM 579 N N . ILE A 1 75 ? 2.056 -4.154 13.850 1.00 86.88 75 ILE A N 1
ATOM 580 C CA . ILE A 1 75 ? 3.244 -4.020 14.710 1.00 86.88 75 ILE A CA 1
ATOM 581 C C . ILE A 1 75 ? 3.885 -2.637 14.540 1.00 86.88 75 ILE A C 1
ATOM 583 O O . ILE A 1 75 ? 4.161 -1.963 15.535 1.00 86.88 75 ILE A O 1
ATOM 587 N N . ALA A 1 76 ? 4.082 -2.191 13.296 1.00 85.12 76 ALA A N 1
ATOM 588 C CA . ALA A 1 76 ? 4.662 -0.888 12.985 1.00 85.12 76 ALA A CA 1
ATOM 589 C C . ALA A 1 76 ? 3.788 0.261 13.501 1.00 85.12 76 ALA A C 1
ATOM 591 O O . ALA A 1 76 ? 4.295 1.204 14.106 1.00 85.12 76 ALA A O 1
ATOM 592 N N . GLY A 1 77 ? 2.468 0.156 13.336 1.00 80.94 77 GLY A N 1
ATOM 593 C CA . GLY A 1 77 ? 1.517 1.130 13.851 1.00 80.94 77 GLY A CA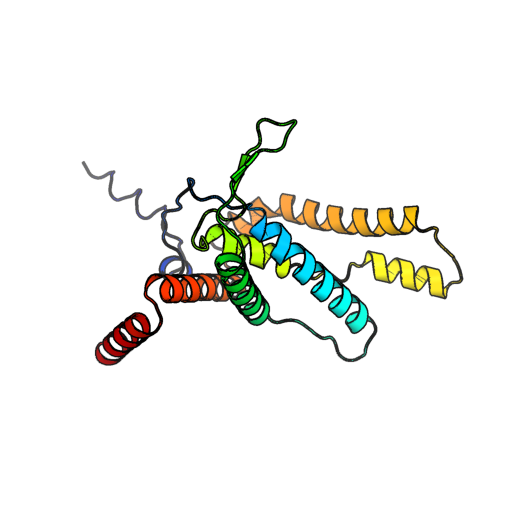 1
ATOM 594 C C . GLY A 1 77 ? 1.596 1.251 15.370 1.00 80.94 77 GLY A C 1
ATOM 595 O O . GLY A 1 77 ? 1.609 2.365 15.893 1.00 80.94 77 GLY A O 1
ATOM 596 N N . LYS A 1 78 ? 1.681 0.122 16.087 1.00 78.38 78 LYS A N 1
ATOM 597 C CA . LYS A 1 78 ? 1.797 0.106 17.552 1.00 78.38 78 LYS A CA 1
ATOM 598 C C . LYS A 1 78 ? 3.126 0.692 18.023 1.00 78.38 78 LYS A C 1
ATOM 600 O O . LYS A 1 78 ? 3.154 1.465 18.979 1.00 78.38 78 LYS A O 1
ATOM 605 N N . LEU A 1 79 ? 4.220 0.347 17.347 1.00 79.44 79 LEU A N 1
ATOM 606 C CA . LEU A 1 79 ? 5.542 0.889 17.647 1.00 79.44 79 LEU A CA 1
ATOM 607 C C . LEU A 1 79 ? 5.567 2.409 17.440 1.00 79.44 79 LEU A C 1
ATOM 609 O O . LEU A 1 79 ? 6.032 3.140 18.309 1.00 79.44 79 LEU A O 1
ATOM 613 N N . MET A 1 80 ? 4.977 2.893 16.347 1.00 72.69 80 MET A N 1
ATOM 614 C CA . MET A 1 80 ? 4.882 4.320 16.051 1.00 72.69 80 MET A CA 1
ATOM 615 C C . MET A 1 80 ? 3.959 5.062 17.030 1.00 72.69 80 MET A C 1
ATOM 617 O O . MET A 1 80 ? 4.302 6.156 17.468 1.00 72.69 80 MET A O 1
ATOM 621 N N . ALA A 1 81 ? 2.833 4.463 17.434 1.00 71.94 81 ALA A N 1
ATOM 622 C CA . ALA A 1 81 ? 1.935 5.042 18.437 1.00 71.94 81 ALA A CA 1
ATOM 623 C C . ALA A 1 81 ? 2.606 5.205 19.813 1.00 71.94 81 ALA A C 1
ATOM 625 O O . ALA A 1 81 ? 2.315 6.166 20.521 1.00 71.94 81 ALA A O 1
ATOM 626 N N . ASN A 1 82 ? 3.524 4.299 20.168 1.00 70.75 82 ASN A N 1
ATOM 627 C CA . ASN A 1 82 ? 4.289 4.361 21.415 1.00 70.75 82 ASN A CA 1
ATOM 628 C C . ASN A 1 82 ? 5.504 5.301 21.335 1.00 70.75 82 ASN A C 1
ATOM 630 O O . ASN A 1 82 ? 5.945 5.815 22.359 1.00 70.75 82 ASN A O 1
ATOM 634 N N . MET A 1 83 ? 6.069 5.493 20.140 1.00 66.88 83 MET A N 1
ATOM 635 C CA . MET A 1 83 ? 7.307 6.249 19.935 1.00 66.88 83 MET A CA 1
ATOM 636 C C . MET A 1 83 ? 7.063 7.732 19.610 1.00 66.88 83 MET A C 1
ATOM 638 O O . MET A 1 83 ? 7.936 8.556 19.880 1.00 66.88 83 MET A O 1
ATOM 642 N N . LEU A 1 84 ? 5.899 8.101 19.054 1.00 62.00 84 LEU A N 1
ATOM 643 C CA . LEU A 1 84 ? 5.595 9.493 18.705 1.00 62.00 84 LEU A CA 1
ATOM 644 C C . LEU A 1 84 ? 4.870 10.248 19.836 1.00 62.00 84 LEU A C 1
ATOM 646 O O . LEU A 1 84 ? 3.765 9.859 20.226 1.00 62.00 84 LEU A O 1
ATOM 650 N N . PRO A 1 85 ? 5.412 11.390 20.303 1.00 55.94 85 PRO A N 1
ATOM 651 C CA . PRO A 1 85 ? 4.702 12.274 21.221 1.00 55.94 85 PRO A CA 1
ATOM 652 C C . PRO A 1 85 ? 3.477 12.916 20.543 1.00 55.94 85 PRO A C 1
ATOM 654 O O . PRO A 1 85 ? 3.537 13.311 19.376 1.00 55.94 85 PRO A O 1
ATOM 657 N N . ASN A 1 86 ? 2.373 13.052 21.289 1.00 58.53 86 ASN A N 1
ATOM 658 C CA . ASN A 1 86 ? 1.142 13.732 20.863 1.00 58.53 86 ASN A CA 1
ATOM 659 C C . ASN A 1 86 ? 1.419 15.210 20.559 1.00 58.53 86 ASN A C 1
ATOM 661 O O . ASN A 1 86 ? 1.316 16.069 21.434 1.00 58.53 86 ASN A O 1
ATOM 665 N N . LYS A 1 87 ? 1.789 15.517 19.314 1.00 57.94 87 LYS A N 1
ATOM 666 C CA . LYS A 1 87 ? 2.017 16.890 18.865 1.00 57.94 87 LYS A CA 1
ATOM 667 C C . LYS A 1 87 ? 1.174 17.171 17.631 1.00 57.94 87 LYS A C 1
ATOM 669 O O . LYS A 1 87 ? 1.336 16.540 16.592 1.00 57.94 87 LYS A O 1
ATOM 674 N N . VAL A 1 88 ? 0.272 18.138 17.740 1.00 61.94 88 VAL A N 1
ATOM 675 C CA . VAL A 1 88 ? -0.448 18.672 16.583 1.00 61.94 88 VAL A CA 1
ATOM 676 C C . VAL A 1 88 ? 0.486 19.658 15.895 1.00 61.94 88 VAL A C 1
ATOM 678 O O . VAL A 1 88 ? 0.802 20.707 16.456 1.00 61.94 88 VAL A O 1
ATOM 681 N N . ILE A 1 89 ? 0.980 19.307 14.707 1.00 58.59 89 ILE A N 1
ATOM 682 C CA . ILE A 1 89 ? 1.831 20.197 13.920 1.00 58.59 89 ILE A CA 1
ATOM 683 C C . ILE A 1 89 ? 0.913 21.009 13.010 1.00 58.59 89 ILE A C 1
ATOM 685 O O . ILE A 1 89 ? 0.231 20.477 12.134 1.00 58.59 89 ILE A O 1
ATOM 689 N N . ARG A 1 90 ? 0.874 22.321 13.245 1.00 57.72 90 ARG A N 1
ATOM 690 C CA . ARG A 1 90 ? 0.264 23.282 12.324 1.00 57.72 90 ARG A CA 1
ATOM 691 C C . ARG A 1 90 ? 1.327 23.672 11.301 1.00 57.72 90 ARG A C 1
ATOM 693 O O . ARG A 1 90 ? 2.402 24.121 11.693 1.00 57.72 90 ARG A O 1
ATOM 700 N N . MET A 1 91 ? 1.054 23.458 10.016 1.00 53.41 91 MET A N 1
ATOM 701 C CA . MET A 1 91 ? 1.971 23.863 8.948 1.00 53.41 91 MET A CA 1
ATOM 702 C C . MET A 1 91 ? 2.091 25.399 8.935 1.00 53.41 91 MET A C 1
ATOM 704 O O . MET A 1 91 ? 1.061 26.070 8.892 1.00 53.41 91 MET A O 1
ATOM 708 N N . PRO A 1 92 ? 3.303 25.987 8.951 1.00 46.97 92 PRO A N 1
ATOM 709 C CA . PRO A 1 92 ? 3.499 27.431 9.145 1.00 46.97 92 PRO A CA 1
ATOM 710 C C . PRO A 1 92 ? 3.080 28.332 7.961 1.00 46.97 92 PRO A C 1
ATOM 712 O O . PRO A 1 92 ? 3.454 29.498 7.927 1.00 46.97 92 PRO A O 1
ATOM 715 N N . TYR A 1 93 ? 2.294 27.838 6.999 1.00 50.94 93 TYR A N 1
ATOM 716 C CA . TYR A 1 93 ? 1.816 28.625 5.848 1.00 50.94 93 TYR A CA 1
ATOM 717 C C . TYR A 1 93 ? 0.457 28.163 5.290 1.00 50.94 93 TYR A C 1
ATOM 719 O O . TYR A 1 93 ? 0.007 28.625 4.245 1.00 50.94 93 TYR A O 1
ATOM 727 N N . THR A 1 94 ? -0.207 27.218 5.958 1.00 55.97 94 THR A N 1
ATOM 728 C CA . THR A 1 94 ? -1.477 26.635 5.506 1.00 55.97 94 THR A CA 1
ATOM 729 C C . THR A 1 94 ? -2.375 26.446 6.724 1.00 55.97 94 THR A C 1
ATOM 731 O O . THR A 1 94 ? -1.884 26.072 7.784 1.00 55.97 94 THR A O 1
ATOM 734 N N . ASN A 1 95 ? -3.697 26.605 6.592 1.00 57.97 95 ASN A N 1
ATOM 735 C CA . ASN A 1 95 ? -4.662 26.301 7.671 1.00 57.97 95 ASN A CA 1
ATOM 736 C C . ASN A 1 95 ? -4.768 24.793 7.992 1.00 57.97 95 ASN A C 1
ATOM 738 O O . ASN A 1 95 ? -5.729 24.339 8.608 1.00 57.97 95 ASN A O 1
ATOM 742 N N . TRP A 1 96 ? -3.796 23.995 7.550 1.00 54.78 96 TRP A N 1
ATOM 743 C CA . TRP A 1 96 ? -3.787 22.554 7.691 1.00 54.78 96 TRP A CA 1
ATOM 744 C C . TRP A 1 96 ? -3.048 22.174 8.975 1.00 54.78 96 TRP A C 1
ATOM 746 O O . TRP A 1 96 ? -1.830 22.329 9.104 1.00 54.78 96 TRP A O 1
ATOM 756 N N . SER A 1 97 ? -3.813 21.710 9.959 1.00 58.28 97 SER A N 1
ATOM 757 C CA . SER A 1 97 ? -3.2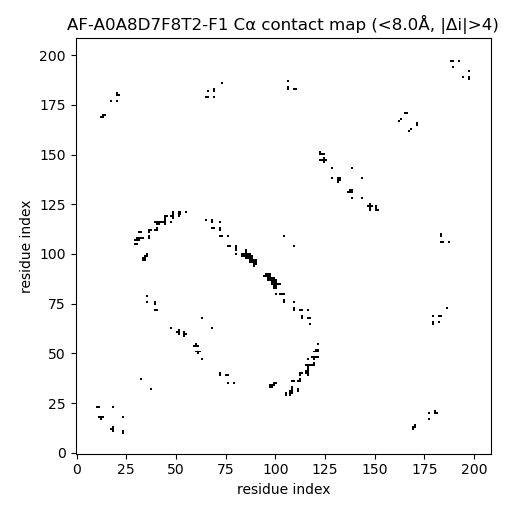89 21.115 11.184 1.00 58.28 97 SER A CA 1
ATOM 758 C C . SER A 1 97 ? -3.294 19.600 11.038 1.00 58.28 97 SER A C 1
ATOM 760 O O . SER A 1 97 ? -4.364 19.008 10.902 1.00 58.28 97 SER A O 1
ATOM 762 N N . PHE A 1 98 ? -2.122 18.974 11.093 1.00 60.56 98 PHE A N 1
ATOM 763 C CA . PHE A 1 98 ? -2.014 17.523 11.079 1.00 60.56 98 PHE A CA 1
ATOM 764 C C . PHE A 1 98 ? -1.568 17.019 12.463 1.00 60.56 98 PHE A C 1
ATOM 766 O O . PHE A 1 98 ? -0.569 17.487 13.016 1.00 60.56 98 PHE A O 1
ATOM 773 N N . SER A 1 99 ? -2.323 16.088 13.058 1.00 60.66 99 SER A N 1
ATOM 774 C CA . SER A 1 99 ? -1.962 15.494 14.352 1.00 60.66 99 SER A CA 1
ATOM 775 C C . SER A 1 99 ? -0.962 14.364 14.154 1.00 60.66 99 SER A C 1
ATOM 777 O O . SER A 1 99 ? -1.323 13.324 13.614 1.00 60.66 99 SER A O 1
ATOM 779 N N . LEU A 1 100 ? 0.285 14.533 14.609 1.00 58.28 100 LEU A N 1
ATOM 780 C CA . LEU A 1 100 ? 1.341 13.523 14.447 1.00 58.28 100 LEU A CA 1
ATOM 781 C C . LEU A 1 100 ? 1.014 12.199 15.156 1.00 58.28 100 LEU A C 1
ATOM 783 O O . LEU A 1 100 ? 1.541 11.152 14.786 1.00 58.28 100 LEU A O 1
ATOM 787 N N . ASN A 1 101 ? 0.129 12.251 16.150 1.00 64.81 101 ASN A N 1
ATOM 788 C CA . ASN A 1 101 ? -0.421 11.091 16.828 1.00 64.81 101 ASN A CA 1
ATOM 789 C C . ASN A 1 101 ? -1.881 11.410 17.214 1.00 64.81 101 ASN A C 1
ATOM 791 O O . ASN A 1 101 ? -2.121 12.080 18.216 1.00 64.81 101 ASN A O 1
ATOM 795 N N . PRO A 1 102 ? -2.880 11.017 16.403 1.00 54.97 102 PRO A N 1
ATOM 796 C CA . PRO A 1 102 ? -4.292 11.233 16.724 1.00 54.97 102 PRO A CA 1
ATOM 797 C C . PRO A 1 102 ? -4.822 10.257 17.791 1.00 54.97 102 PRO A C 1
ATOM 799 O O . PRO A 1 102 ? -6.023 10.221 18.041 1.00 54.97 102 PRO A O 1
ATOM 802 N N . GLY A 1 103 ? -3.942 9.490 18.446 1.00 60.62 103 GLY A N 1
ATOM 803 C CA . GLY A 1 103 ? -4.299 8.511 19.465 1.00 60.62 103 GLY A CA 1
ATOM 804 C C . GLY A 1 103 ? -4.308 7.069 18.929 1.00 60.62 103 GLY A C 1
ATOM 805 O O . GLY A 1 103 ? -3.560 6.753 17.988 1.00 60.62 103 GLY A O 1
ATOM 806 N N . PRO A 1 104 ? -5.082 6.159 19.559 1.00 64.50 104 PRO A N 1
ATOM 807 C CA . PRO A 1 104 ? -5.095 4.735 19.221 1.00 64.50 104 PRO A CA 1
ATOM 808 C C . PRO A 1 104 ? -5.374 4.494 17.730 1.00 64.50 104 PRO A C 1
ATOM 810 O O . PRO A 1 104 ? -5.995 5.311 17.055 1.00 64.50 104 PRO A O 1
ATOM 813 N N . ILE A 1 105 ? -4.858 3.388 17.190 1.00 68.31 105 ILE A N 1
ATOM 814 C CA . ILE A 1 105 ? -5.037 3.058 15.771 1.00 68.31 105 ILE A CA 1
ATOM 815 C C . ILE A 1 105 ? -6.522 2.852 15.486 1.00 68.31 105 ILE A C 1
ATOM 817 O O . ILE A 1 105 ? -7.148 1.956 16.045 1.00 68.31 105 ILE A O 1
ATOM 821 N N . ASN A 1 106 ? -7.055 3.670 14.584 1.00 78.69 106 ASN A N 1
ATOM 822 C CA . ASN A 1 106 ? -8.390 3.487 14.040 1.00 78.69 106 ASN A CA 1
ATOM 823 C C . ASN A 1 106 ? -8.389 2.330 13.035 1.00 78.69 106 ASN A C 1
ATOM 825 O O . ASN A 1 106 ? -7.449 2.188 12.246 1.00 78.69 106 ASN A O 1
ATOM 829 N N . LEU A 1 107 ? -9.480 1.559 12.997 1.00 82.31 107 LEU A N 1
ATOM 830 C CA . LEU A 1 107 ? -9.666 0.486 12.014 1.00 82.31 107 LEU A CA 1
ATOM 831 C C . LEU A 1 107 ? -9.499 1.015 10.580 1.00 82.31 107 LEU A C 1
ATOM 833 O O . LEU A 1 107 ? -8.790 0.408 9.785 1.00 82.31 107 LEU A O 1
ATOM 837 N N . LYS A 1 108 ? -10.078 2.182 10.263 1.00 83.00 108 LYS A N 1
ATOM 838 C CA . LYS A 1 108 ? -9.984 2.784 8.922 1.00 83.00 108 LYS A CA 1
ATOM 839 C C . LYS A 1 108 ? -8.555 3.161 8.534 1.00 83.00 108 LYS A C 1
ATOM 841 O O . LYS A 1 108 ? -8.135 2.863 7.421 1.00 83.00 108 LYS A O 1
ATOM 846 N N . GLU A 1 109 ? -7.794 3.763 9.450 1.00 84.50 109 GLU A N 1
ATOM 847 C CA . GLU A 1 109 ? -6.381 4.078 9.206 1.00 84.50 109 GLU A CA 1
ATOM 848 C C . GLU A 1 109 ? -5.564 2.808 8.995 1.00 84.50 109 GLU A C 1
ATOM 850 O O . GLU A 1 109 ? -4.718 2.769 8.105 1.00 84.50 109 GLU A O 1
ATOM 855 N N . HIS A 1 110 ? -5.814 1.763 9.790 1.00 87.62 110 HIS A N 1
ATOM 856 C CA . HIS A 1 110 ? -5.132 0.483 9.639 1.00 87.62 110 HIS A CA 1
ATOM 857 C C . HIS A 1 110 ? -5.420 -0.141 8.269 1.00 87.62 110 HIS A C 1
ATOM 859 O O . HIS A 1 110 ? -4.482 -0.443 7.537 1.00 87.62 110 HIS A O 1
ATOM 865 N N . VAL A 1 111 ? -6.696 -0.240 7.883 1.00 88.88 111 VAL A N 1
ATOM 866 C CA . VAL A 1 111 ? -7.114 -0.765 6.574 1.00 88.88 111 VAL A CA 1
ATOM 867 C C . VAL A 1 111 ? -6.495 0.046 5.436 1.00 88.88 111 VAL A C 1
ATOM 869 O O . VAL A 1 111 ? -5.898 -0.532 4.531 1.00 88.88 111 VAL A O 1
ATOM 872 N N . ALA A 1 112 ? -6.567 1.379 5.492 1.00 88.69 112 ALA A N 1
ATOM 873 C CA . ALA A 1 112 ? -5.990 2.247 4.466 1.00 88.69 112 ALA A CA 1
ATOM 874 C C . ALA A 1 112 ? -4.463 2.093 4.366 1.00 88.69 112 ALA A C 1
ATOM 876 O O . ALA A 1 112 ? -3.915 2.014 3.265 1.00 88.69 112 ALA A O 1
ATOM 877 N N . THR A 1 113 ? -3.774 1.993 5.507 1.00 89.44 113 THR A N 1
ATOM 878 C CA . THR A 1 113 ? -2.318 1.775 5.554 1.00 89.44 113 THR A CA 1
ATOM 879 C C . THR A 1 113 ? -1.954 0.437 4.944 1.00 89.44 113 THR A C 1
ATOM 881 O O . THR A 1 113 ? -1.004 0.359 4.167 1.00 89.44 113 THR A O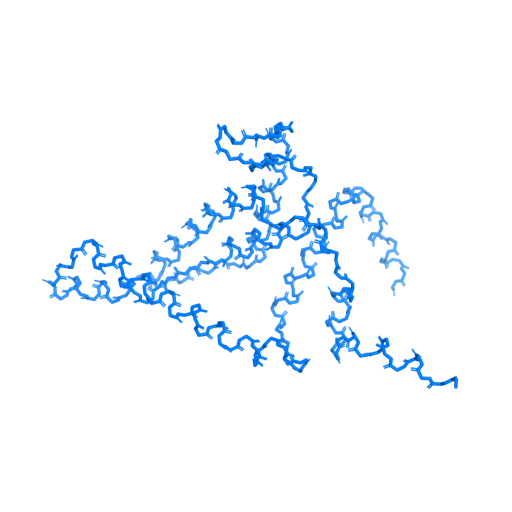 1
ATOM 884 N N . THR A 1 114 ? -2.716 -0.609 5.249 1.00 90.00 114 THR A N 1
ATOM 885 C CA . THR A 1 114 ? -2.432 -1.932 4.716 1.00 90.00 114 THR A CA 1
ATOM 886 C C . THR A 1 114 ? -2.780 -2.058 3.239 1.00 90.00 114 THR A C 1
ATOM 888 O O . THR A 1 114 ? -2.021 -2.665 2.490 1.00 90.00 114 THR A O 1
ATOM 891 N N . MET A 1 115 ? -3.852 -1.421 2.768 1.00 89.69 115 MET A N 1
ATOM 892 C CA . MET A 1 115 ? -4.144 -1.327 1.335 1.00 89.69 115 MET A CA 1
ATOM 893 C C . MET A 1 115 ? -3.010 -0.635 0.569 1.00 89.69 115 MET A C 1
ATOM 895 O O . MET A 1 115 ? -2.632 -1.094 -0.510 1.00 89.69 115 MET A O 1
ATOM 899 N N . LEU A 1 116 ? -2.446 0.437 1.139 1.00 89.62 116 LEU A N 1
ATOM 900 C CA . LEU A 1 116 ? -1.297 1.139 0.570 1.00 89.62 116 LEU A CA 1
ATOM 901 C C . LEU A 1 116 ? -0.040 0.255 0.579 1.00 89.62 116 LEU A C 1
ATOM 903 O O . LEU A 1 116 ? 0.606 0.095 -0.452 1.00 89.62 116 LEU A O 1
ATOM 907 N N . ALA A 1 117 ? 0.280 -0.362 1.719 1.00 89.94 117 ALA A N 1
ATOM 908 C CA . ALA A 1 117 ? 1.443 -1.235 1.883 1.00 89.94 117 ALA A CA 1
ATOM 909 C C . ALA A 1 117 ? 1.369 -2.504 1.013 1.00 89.94 117 ALA A C 1
ATOM 911 O O . ALA A 1 117 ? 2.381 -2.960 0.484 1.00 89.94 117 ALA A O 1
ATOM 912 N N . GLY A 1 118 ? 0.167 -3.062 0.856 1.00 86.38 118 GLY A N 1
ATOM 913 C CA . GLY A 1 118 ? -0.119 -4.268 0.083 1.00 86.38 118 GLY A CA 1
ATOM 914 C C . GLY A 1 118 ? -0.152 -4.050 -1.427 1.00 86.38 118 GLY A C 1
ATOM 915 O O . GLY A 1 118 ? -0.227 -5.018 -2.184 1.00 86.38 118 GLY A O 1
ATOM 916 N N . ARG A 1 119 ? -0.078 -2.801 -1.906 1.00 86.50 119 ARG A N 1
ATOM 917 C CA . ARG A 1 119 ? 0.104 -2.514 -3.334 1.00 86.50 119 ARG A CA 1
ATOM 918 C C . ARG A 1 119 ? 1.564 -2.632 -3.723 1.00 86.50 119 ARG A C 1
ATOM 920 O O . ARG A 1 119 ? 2.284 -1.658 -3.886 1.00 86.50 119 ARG A O 1
ATOM 927 N N . VAL A 1 120 ? 1.958 -3.882 -3.910 1.00 81.19 120 VAL A N 1
ATOM 928 C CA . VAL A 1 120 ? 3.219 -4.289 -4.511 1.00 81.19 120 VAL A CA 1
ATOM 929 C C . VAL A 1 120 ? 2.970 -4.541 -5.997 1.00 81.19 120 VAL A C 1
ATOM 931 O O . VAL A 1 120 ? 2.092 -5.327 -6.346 1.00 81.19 120 VAL A O 1
ATOM 934 N N . SER A 1 121 ? 3.702 -3.858 -6.879 1.00 75.19 121 SER A N 1
ATOM 935 C CA . SER A 1 121 ? 3.529 -3.995 -8.332 1.00 75.19 121 SER A CA 1
ATOM 936 C C . SER A 1 121 ? 4.874 -4.106 -9.039 1.00 75.19 121 SER A C 1
ATOM 938 O O . SER A 1 121 ? 5.727 -3.227 -8.907 1.00 75.19 121 SER A O 1
ATOM 940 N N . ALA A 1 122 ? 5.038 -5.163 -9.834 1.00 75.38 122 ALA A N 1
ATOM 941 C CA . ALA A 1 122 ? 6.018 -5.205 -10.910 1.00 75.38 122 ALA A CA 1
ATOM 942 C C . ALA A 1 122 ? 5.307 -4.717 -12.181 1.00 75.38 122 ALA A C 1
ATOM 944 O O . ALA A 1 122 ? 4.565 -5.460 -12.816 1.00 75.38 122 ALA A O 1
ATOM 945 N N . SER A 1 123 ? 5.451 -3.428 -12.499 1.00 79.81 123 SER A N 1
ATOM 946 C CA . SER A 1 123 ? 4.778 -2.839 -13.662 1.00 79.81 123 SER A CA 1
ATOM 947 C C . SER A 1 123 ? 5.287 -3.469 -14.959 1.00 79.81 123 SER A C 1
ATOM 949 O O . SER A 1 123 ? 6.498 -3.530 -15.171 1.00 79.81 123 SER A O 1
ATOM 951 N N . ALA A 1 124 ? 4.374 -3.808 -15.876 1.00 83.50 124 ALA A N 1
ATOM 952 C CA . ALA A 1 124 ? 4.709 -4.225 -17.242 1.00 83.50 124 ALA A CA 1
ATOM 953 C C . ALA A 1 124 ? 5.576 -3.184 -17.984 1.00 83.50 124 ALA A C 1
ATOM 955 O O . ALA A 1 124 ? 6.308 -3.514 -18.914 1.00 83.50 124 ALA A O 1
ATOM 956 N N . GLY A 1 125 ? 5.561 -1.920 -17.540 1.00 85.62 125 GLY A N 1
ATOM 957 C CA . GLY A 1 125 ? 6.489 -0.906 -18.033 1.00 85.62 125 GLY A CA 1
ATOM 958 C C . GLY A 1 125 ? 7.959 -1.261 -17.796 1.00 85.62 125 GLY A C 1
ATOM 959 O O . GLY A 1 125 ? 8.785 -0.995 -18.663 1.00 85.62 125 GLY A O 1
ATOM 960 N N . PHE A 1 126 ? 8.298 -1.907 -16.674 1.00 85.62 126 PHE A N 1
ATOM 961 C CA . PHE A 1 126 ? 9.668 -2.363 -16.418 1.00 85.62 126 PHE A CA 1
ATOM 962 C C . PHE A 1 126 ? 10.103 -3.461 -17.390 1.00 85.62 126 PHE A C 1
ATOM 964 O O . PHE A 1 126 ? 11.249 -3.448 -17.828 1.00 85.62 126 PHE A O 1
ATOM 971 N N . GLU A 1 127 ? 9.206 -4.369 -17.772 1.00 86.06 127 GLU A N 1
ATOM 972 C CA . GLU A 1 127 ? 9.510 -5.428 -18.742 1.00 86.06 127 GLU A CA 1
ATOM 973 C C . GLU A 1 127 ? 9.855 -4.843 -20.116 1.00 86.06 127 GLU A C 1
ATOM 975 O O . GLU A 1 127 ? 10.871 -5.201 -20.713 1.00 86.06 127 GLU A O 1
ATOM 980 N N . ILE A 1 128 ? 9.061 -3.873 -20.582 1.00 88.06 128 ILE A N 1
ATOM 981 C CA . ILE A 1 128 ? 9.292 -3.172 -21.854 1.00 88.06 128 ILE A CA 1
ATOM 982 C C . ILE A 1 128 ? 10.658 -2.471 -21.847 1.00 88.06 128 ILE A C 1
ATOM 984 O O . ILE A 1 128 ? 11.407 -2.547 -22.825 1.00 88.06 128 ILE A O 1
ATOM 988 N N . LEU A 1 129 ? 11.009 -1.814 -20.737 1.00 88.69 129 LEU A N 1
ATOM 989 C CA . LEU A 1 129 ? 12.304 -1.149 -20.584 1.00 88.69 129 LEU A CA 1
ATOM 990 C C . LEU A 1 129 ? 13.468 -2.144 -20.599 1.00 88.69 129 LEU A C 1
ATOM 992 O O . LEU A 1 129 ? 14.475 -1.894 -21.265 1.00 88.69 129 LEU A O 1
ATOM 996 N N . THR A 1 130 ? 13.326 -3.278 -19.913 1.00 87.56 130 THR A N 1
ATOM 997 C CA . THR A 1 130 ? 14.346 -4.333 -19.895 1.00 87.56 130 THR A CA 1
ATOM 998 C C . THR A 1 130 ? 14.570 -4.911 -21.288 1.00 87.56 130 THR A C 1
ATOM 1000 O O . THR A 1 130 ? 15.717 -5.026 -21.718 1.00 87.56 130 THR A O 1
ATOM 1003 N N . ILE A 1 131 ? 13.500 -5.188 -22.039 1.00 88.25 131 ILE A N 1
ATOM 1004 C CA . ILE A 1 131 ? 13.593 -5.657 -23.429 1.00 88.25 131 ILE A CA 1
ATOM 1005 C C . ILE A 1 131 ? 14.301 -4.612 -24.298 1.00 88.25 131 ILE A C 1
ATOM 1007 O O . ILE A 1 131 ? 15.258 -4.947 -24.992 1.00 88.25 131 ILE A O 1
ATOM 1011 N N . SER A 1 132 ? 13.914 -3.334 -24.222 1.00 88.12 132 SER A N 1
ATOM 1012 C CA . SER A 1 132 ? 14.583 -2.267 -24.987 1.00 88.12 132 SER A CA 1
ATOM 1013 C C . SER A 1 132 ? 16.088 -2.209 -24.714 1.00 88.12 132 SER A C 1
ATOM 1015 O O . SER A 1 132 ? 16.881 -2.012 -25.638 1.00 88.12 132 SER A O 1
ATOM 1017 N N . LYS A 1 133 ? 16.490 -2.420 -23.455 1.00 86.56 133 LYS A N 1
ATOM 1018 C CA . LYS A 1 133 ? 17.898 -2.407 -23.056 1.00 86.56 133 LYS A CA 1
ATOM 1019 C C . LYS A 1 133 ? 18.673 -3.618 -23.586 1.00 86.56 133 LYS A C 1
ATOM 1021 O O . LYS A 1 133 ? 19.821 -3.459 -23.989 1.00 86.56 133 LYS A O 1
ATOM 1026 N N . ILE A 1 134 ? 18.041 -4.793 -23.661 1.00 88.50 134 ILE A N 1
ATOM 1027 C CA . ILE A 1 134 ? 18.612 -5.997 -24.297 1.00 88.50 134 ILE A CA 1
ATOM 1028 C C . ILE A 1 134 ? 18.835 -5.771 -25.802 1.00 88.50 134 ILE A C 1
ATOM 1030 O O . ILE A 1 134 ? 19.850 -6.193 -26.343 1.00 88.50 134 ILE A O 1
ATOM 1034 N N . TYR A 1 135 ? 17.936 -5.046 -26.472 1.00 89.06 135 TYR A N 1
ATOM 1035 C CA . TYR A 1 135 ? 18.061 -4.685 -27.891 1.00 89.06 135 TYR A CA 1
ATOM 1036 C C . TYR A 1 135 ? 18.964 -3.458 -28.152 1.00 89.06 135 TYR A C 1
ATOM 1038 O O . TYR A 1 135 ? 18.859 -2.831 -29.207 1.00 89.06 135 TYR A O 1
ATOM 1046 N N . HIS A 1 136 ? 19.845 -3.099 -27.210 1.00 82.06 136 HIS A N 1
ATOM 1047 C CA . HIS A 1 136 ? 20.793 -1.978 -27.311 1.00 82.06 136 HIS A CA 1
ATOM 1048 C C . HIS A 1 136 ? 20.156 -0.606 -27.612 1.00 82.06 136 HIS A C 1
ATOM 1050 O O . HIS A 1 136 ? 20.801 0.278 -28.177 1.00 82.06 136 HIS A O 1
ATOM 1056 N N . LYS A 1 137 ? 18.892 -0.394 -27.221 1.00 81.69 137 LYS A N 1
ATOM 1057 C CA . LYS A 1 137 ? 18.243 0.923 -27.253 1.00 81.69 137 LYS A CA 1
ATOM 1058 C C . LYS A 1 137 ? 18.189 1.503 -25.848 1.00 81.69 137 LYS A C 1
ATOM 1060 O O . LYS A 1 137 ? 17.309 1.157 -25.055 1.00 81.69 137 LYS A O 1
ATOM 1065 N N . ASP A 1 138 ? 19.118 2.410 -25.558 1.00 82.00 138 ASP A N 1
ATOM 1066 C CA . ASP A 1 138 ? 19.108 3.175 -24.316 1.00 82.00 138 ASP A CA 1
ATOM 1067 C C . ASP A 1 138 ? 18.040 4.269 -24.376 1.00 82.00 138 ASP A C 1
ATOM 1069 O O . ASP A 1 138 ? 18.151 5.265 -25.091 1.00 82.00 138 ASP A O 1
ATOM 1073 N N . ILE A 1 139 ? 16.974 4.061 -23.609 1.00 85.50 139 ILE A N 1
ATOM 1074 C CA . ILE A 1 139 ? 15.926 5.055 -23.403 1.00 85.50 139 ILE A CA 1
ATOM 1075 C C . ILE A 1 139 ? 16.385 5.977 -22.263 1.00 85.50 139 ILE A C 1
ATOM 1077 O O . ILE A 1 139 ? 16.788 5.475 -21.207 1.00 85.50 139 ILE A O 1
ATOM 1081 N N . PRO A 1 140 ? 16.327 7.311 -22.425 1.00 89.50 140 PRO A N 1
ATOM 1082 C CA . PRO A 1 140 ? 16.662 8.222 -21.340 1.00 89.50 140 PRO A CA 1
ATOM 1083 C C . PRO A 1 140 ? 15.691 8.066 -20.158 1.00 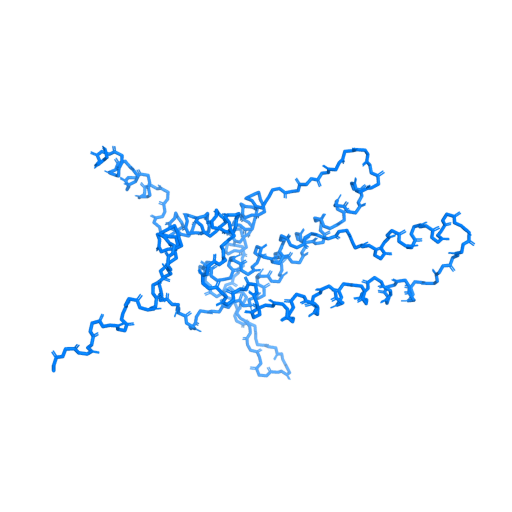89.50 140 PRO A C 1
ATOM 1085 O O . PRO A 1 140 ? 14.543 7.647 -20.313 1.00 89.50 140 PRO A O 1
ATOM 1088 N N . LEU A 1 141 ? 16.150 8.443 -18.962 1.00 89.06 141 LEU A N 1
ATOM 1089 C CA . LEU A 1 141 ? 15.422 8.245 -17.701 1.00 89.06 141 LEU A CA 1
ATOM 1090 C C . LEU A 1 141 ? 13.993 8.818 -17.736 1.00 89.06 141 LEU A C 1
ATOM 1092 O O . LEU A 1 141 ? 13.054 8.184 -17.263 1.00 89.06 141 LEU A O 1
ATOM 1096 N N . LEU A 1 142 ? 13.826 10.016 -18.301 1.00 92.62 142 LEU A N 1
ATOM 1097 C CA . LEU A 1 142 ? 12.553 10.733 -18.263 1.00 92.62 142 LEU A CA 1
ATOM 1098 C C . LEU A 1 142 ? 11.444 9.998 -19.053 1.00 92.62 142 LEU A C 1
ATOM 1100 O O . LEU A 1 142 ? 10.415 9.693 -18.447 1.00 92.62 142 LEU A O 1
ATOM 1104 N N . PRO A 1 143 ? 11.624 9.628 -20.340 1.00 90.38 143 PRO A N 1
ATOM 1105 C CA . PRO A 1 143 ? 10.657 8.782 -21.044 1.00 90.38 143 PRO A CA 1
ATOM 1106 C C . PRO A 1 143 ? 10.417 7.424 -20.387 1.00 90.38 143 PRO A C 1
ATOM 1108 O O . PRO A 1 143 ? 9.293 6.933 -20.428 1.00 90.38 143 PRO A O 1
ATOM 1111 N N . ALA A 1 144 ? 11.433 6.831 -19.754 1.00 90.25 144 ALA A N 1
ATOM 1112 C CA . ALA A 1 144 ? 11.274 5.561 -19.052 1.00 90.25 144 ALA A CA 1
ATOM 1113 C C . ALA A 1 144 ? 10.315 5.681 -17.854 1.00 90.25 144 ALA A C 1
ATOM 1115 O O . ALA A 1 144 ? 9.395 4.875 -17.712 1.00 90.25 144 ALA A O 1
ATOM 1116 N N . ILE A 1 145 ? 10.472 6.726 -17.034 1.00 91.06 145 ILE A N 1
ATOM 1117 C CA . ILE A 1 145 ? 9.568 7.008 -15.910 1.00 91.06 145 ILE A CA 1
ATOM 1118 C C . ILE A 1 145 ? 8.154 7.312 -16.418 1.00 91.06 145 ILE A C 1
ATOM 1120 O O . ILE A 1 145 ? 7.186 6.766 -15.891 1.00 91.06 145 ILE A O 1
ATOM 1124 N N . LEU A 1 146 ? 8.022 8.139 -17.461 1.00 92.88 146 LEU A N 1
ATOM 1125 C CA . LEU A 1 146 ? 6.718 8.484 -18.038 1.00 92.88 146 LEU A CA 1
ATOM 1126 C C . LEU A 1 146 ? 5.993 7.263 -18.615 1.00 92.88 146 LEU A C 1
ATOM 1128 O O . LEU A 1 146 ? 4.777 7.149 -18.455 1.00 92.88 146 LEU A O 1
ATOM 1132 N N . LEU A 1 147 ? 6.720 6.333 -19.240 1.00 91.56 147 LEU A N 1
ATOM 1133 C CA . LEU A 1 147 ? 6.164 5.086 -19.765 1.00 91.56 147 LEU A CA 1
ATOM 1134 C C . LEU A 1 147 ? 5.608 4.208 -18.638 1.00 91.56 147 LEU A C 1
ATOM 1136 O O . LEU A 1 147 ? 4.450 3.791 -18.700 1.00 91.56 147 LEU A O 1
ATOM 1140 N N . VAL A 1 148 ? 6.397 3.972 -17.584 1.00 90.81 148 VAL A N 1
ATOM 1141 C CA . VAL A 1 148 ? 5.971 3.165 -16.425 1.00 90.81 148 VAL A CA 1
ATOM 1142 C C . VAL A 1 148 ? 4.765 3.802 -15.732 1.00 90.81 148 VAL A C 1
ATOM 1144 O O . VAL A 1 148 ? 3.801 3.110 -15.401 1.00 90.81 148 VAL A O 1
ATOM 1147 N N . LEU A 1 149 ? 4.792 5.125 -15.558 1.00 91.75 149 LEU A N 1
ATOM 1148 C CA . LEU A 1 149 ? 3.725 5.881 -14.912 1.00 91.75 149 LEU A CA 1
ATOM 1149 C C . LEU A 1 149 ? 2.420 5.842 -15.722 1.00 91.75 149 LEU A C 1
ATOM 1151 O O . LEU A 1 149 ? 1.349 5.636 -15.153 1.00 91.75 149 LEU A O 1
ATOM 1155 N N . SER A 1 150 ? 2.507 5.970 -17.048 1.00 93.62 150 SER A N 1
ATOM 1156 C CA . SER A 1 150 ? 1.341 5.928 -17.940 1.00 93.62 150 SER A CA 1
ATOM 1157 C C . SER A 1 150 ? 0.640 4.570 -17.900 1.00 93.62 150 SER A C 1
ATOM 1159 O O . SER A 1 150 ? -0.583 4.520 -17.785 1.00 93.62 150 SER A O 1
ATOM 1161 N N . ILE A 1 151 ? 1.400 3.467 -17.920 1.00 92.00 151 ILE A N 1
ATOM 1162 C CA . ILE A 1 151 ? 0.847 2.105 -17.809 1.00 92.00 151 ILE A CA 1
ATOM 1163 C C . ILE A 1 151 ? 0.141 1.920 -16.463 1.00 92.00 151 ILE A C 1
ATOM 1165 O O . ILE A 1 151 ? -0.944 1.340 -16.395 1.00 92.00 151 ILE A O 1
ATOM 1169 N N . GLN A 1 152 ? 0.723 2.454 -15.388 1.00 90.88 152 GLN A N 1
ATOM 1170 C CA . GLN A 1 152 ? 0.149 2.306 -14.060 1.00 90.88 152 GLN A CA 1
ATOM 1171 C C . GLN A 1 152 ? -1.141 3.125 -13.891 1.00 90.88 152 GLN A C 1
ATOM 1173 O O . GLN A 1 152 ? -2.120 2.609 -13.347 1.00 90.88 152 GLN A O 1
ATOM 1178 N N . PHE A 1 153 ? -1.185 4.358 -14.411 1.00 91.75 153 PHE A N 1
ATOM 1179 C CA . PHE A 1 153 ? -2.408 5.165 -14.435 1.00 91.75 153 PHE A CA 1
ATOM 1180 C C . PHE A 1 153 ? -3.491 4.577 -15.329 1.00 91.75 153 PHE A C 1
ATOM 1182 O O . PHE A 1 153 ? -4.661 4.625 -14.959 1.00 91.75 153 PHE A O 1
ATOM 1189 N N . LEU A 1 154 ? -3.122 3.982 -16.462 1.00 93.06 154 LEU A N 1
ATOM 1190 C CA . LEU A 1 154 ? -4.069 3.298 -17.335 1.00 93.06 154 LEU A CA 1
ATOM 1191 C C . LEU A 1 154 ? -4.742 2.124 -16.605 1.00 93.06 154 LEU A C 1
ATOM 1193 O O . LEU A 1 154 ? -5.965 2.003 -16.647 1.00 93.06 154 LEU A O 1
ATOM 1197 N N . GLY A 1 155 ? -3.978 1.327 -15.850 1.00 89.06 155 GLY A N 1
ATOM 1198 C CA . GLY A 1 155 ? -4.527 0.253 -15.015 1.00 89.06 155 GLY A CA 1
ATOM 1199 C C . GLY A 1 155 ? -5.516 0.755 -13.954 1.00 89.06 155 GLY A C 1
ATOM 1200 O O . GLY A 1 155 ? -6.622 0.225 -13.834 1.00 89.06 155 GLY A O 1
ATOM 1201 N N . TYR A 1 156 ? -5.160 1.815 -13.222 1.00 89.19 156 TYR A N 1
ATOM 1202 C CA . TYR A 1 156 ? -6.063 2.415 -12.231 1.00 89.19 156 TYR A CA 1
ATOM 1203 C C . TYR A 1 156 ? -7.280 3.106 -12.867 1.00 89.19 156 TYR A C 1
ATOM 1205 O O . TYR A 1 156 ? -8.370 3.070 -12.296 1.00 89.19 156 TYR A O 1
ATOM 1213 N N . GLY A 1 157 ? -7.129 3.676 -14.065 1.00 93.31 157 GLY A N 1
ATOM 1214 C CA . GLY A 1 157 ? -8.220 4.272 -14.835 1.00 93.31 157 GLY A CA 1
ATOM 1215 C C . GLY A 1 157 ? -9.269 3.237 -15.236 1.00 93.31 157 GLY A C 1
ATOM 1216 O O . GLY A 1 157 ? -10.458 3.441 -14.989 1.00 93.31 157 GLY A O 1
ATOM 1217 N N . PHE A 1 158 ? -8.838 2.085 -15.762 1.00 90.31 158 PHE A N 1
ATOM 1218 C CA . PHE A 1 158 ? -9.750 0.977 -16.054 1.00 90.31 158 PHE A CA 1
ATOM 1219 C C . PHE A 1 158 ? -10.435 0.452 -14.790 1.00 90.31 158 PHE A C 1
ATOM 1221 O O . PHE A 1 158 ? -11.654 0.286 -14.791 1.00 90.31 158 PHE A O 1
ATOM 1228 N N . ALA A 1 159 ? -9.693 0.259 -13.695 1.00 88.19 159 ALA A N 1
ATOM 1229 C CA . ALA A 1 159 ? -10.280 -0.164 -12.423 1.00 88.19 159 ALA A CA 1
ATOM 1230 C C . ALA A 1 159 ? -11.393 0.792 -11.946 1.00 88.19 159 ALA A C 1
ATOM 1232 O O . ALA A 1 159 ? -12.433 0.335 -11.472 1.00 88.19 159 ALA A O 1
ATOM 1233 N N . GLY A 1 160 ? -11.218 2.106 -12.133 1.00 89.19 160 GLY A N 1
ATOM 1234 C CA . GLY A 1 160 ? -12.235 3.111 -11.818 1.00 89.19 160 GLY A CA 1
ATOM 1235 C C . GLY A 1 160 ? -13.501 2.993 -12.673 1.00 89.19 160 GLY A C 1
ATOM 1236 O O . GLY A 1 160 ? -14.608 3.051 -12.140 1.00 89.19 160 GLY A O 1
ATOM 1237 N N . ILE A 1 161 ? -13.360 2.761 -13.983 1.00 91.69 161 ILE A N 1
ATOM 1238 C CA . ILE A 1 161 ? -14.503 2.578 -14.897 1.00 91.69 161 ILE A CA 1
ATOM 1239 C C . ILE A 1 161 ? -15.303 1.325 -14.515 1.00 91.69 161 ILE A C 1
ATOM 1241 O O . ILE A 1 161 ? -16.533 1.362 -14.448 1.00 91.69 161 ILE A O 1
ATOM 1245 N N . PHE A 1 162 ? -14.610 0.225 -14.210 1.00 88.12 162 PHE A N 1
ATOM 1246 C CA . PHE A 1 162 ? -15.246 -1.041 -13.849 1.00 88.12 162 PHE A CA 1
ATOM 1247 C C . PHE A 1 162 ? -15.764 -1.090 -12.405 1.00 88.12 162 PHE A C 1
ATOM 1249 O O . PHE A 1 162 ? -16.506 -2.011 -12.079 1.00 88.12 162 PHE A O 1
ATOM 1256 N N . MET A 1 163 ? -15.467 -0.110 -11.544 1.00 86.81 163 MET A N 1
ATOM 1257 C CA . MET A 1 163 ? -15.899 -0.104 -10.137 1.00 86.81 163 MET A CA 1
ATOM 1258 C C . MET A 1 163 ? -17.425 -0.233 -9.976 1.00 86.81 163 MET A C 1
ATOM 1260 O O . MET A 1 163 ? -17.903 -0.946 -9.093 1.00 86.81 163 MET A O 1
ATOM 1264 N N . LYS A 1 164 ? -18.214 0.420 -10.838 1.00 82.25 164 LYS A N 1
ATOM 1265 C CA . LYS A 1 164 ? -19.685 0.321 -10.788 1.00 82.25 164 LYS A CA 1
ATOM 1266 C C . LYS A 1 164 ? -20.188 -1.079 -11.135 1.00 82.25 164 LYS A C 1
ATOM 1268 O O . LYS A 1 164 ? -21.155 -1.538 -10.545 1.00 82.25 164 LYS A O 1
ATOM 1273 N N . LEU A 1 165 ? -19.521 -1.759 -12.062 1.00 81.38 165 LEU A N 1
ATOM 1274 C CA . LEU A 1 165 ? -19.893 -3.110 -12.479 1.00 81.38 165 LEU A CA 1
ATOM 1275 C C . LEU A 1 165 ? -19.389 -4.158 -11.484 1.00 81.38 165 LEU A C 1
ATOM 1277 O O . LEU A 1 165 ? -20.096 -5.119 -11.196 1.00 81.38 165 LEU A O 1
ATOM 1281 N N . LEU A 1 166 ? -18.173 -3.963 -10.960 1.00 79.31 166 LEU A N 1
ATOM 1282 C CA . LEU A 1 166 ? -17.485 -4.980 -10.179 1.00 79.31 166 LEU A CA 1
ATOM 1283 C C . LEU A 1 166 ? -17.739 -4.925 -8.668 1.00 79.31 166 LEU A C 1
ATOM 1285 O O . LEU A 1 166 ? -17.628 -5.947 -7.996 1.00 79.31 166 LEU A O 1
ATOM 1289 N N . VAL A 1 167 ? -18.031 -3.739 -8.130 1.00 78.31 167 VAL A N 1
ATOM 1290 C CA . VAL A 1 167 ? -18.118 -3.510 -6.676 1.00 78.31 167 VAL A CA 1
ATOM 1291 C C . VAL A 1 167 ? -19.545 -3.217 -6.227 1.00 78.31 167 VAL A C 1
ATOM 1293 O O . VAL A 1 167 ? -19.949 -3.681 -5.171 1.00 78.31 167 VAL A O 1
ATOM 1296 N N . HIS A 1 168 ? -20.326 -2.472 -7.015 1.00 74.50 168 HIS A N 1
ATOM 1297 C CA . HIS A 1 168 ? -21.692 -2.099 -6.617 1.00 74.50 168 HIS A CA 1
ATOM 1298 C C . HIS A 1 168 ? -22.726 -3.201 -6.895 1.00 74.50 168 HIS A C 1
ATOM 1300 O O . HIS A 1 168 ? -23.872 -3.072 -6.477 1.00 74.50 168 HIS A O 1
ATOM 1306 N N . SER A 1 169 ? -22.348 -4.275 -7.601 1.00 77.62 169 SER A N 1
ATOM 1307 C CA . SER A 1 169 ? -23.231 -5.425 -7.797 1.00 77.62 169 SER A CA 1
ATOM 1308 C C . SER A 1 169 ? -23.251 -6.291 -6.530 1.00 77.62 169 SER A C 1
ATOM 1310 O O . SER A 1 169 ? -22.217 -6.867 -6.187 1.00 77.62 169 SER A O 1
ATOM 1312 N N . PRO A 1 170 ? -24.404 -6.451 -5.857 1.00 65.88 170 PRO A N 1
ATOM 1313 C CA . PRO A 1 170 ? -24.494 -7.156 -4.576 1.00 65.88 170 PRO A CA 1
ATOM 1314 C C . PRO A 1 170 ? -24.295 -8.679 -4.696 1.00 65.88 170 PRO A C 1
ATOM 1316 O O . PRO A 1 170 ? -24.111 -9.360 -3.691 1.00 65.88 170 PRO A O 1
ATOM 1319 N N . TYR A 1 171 ? -24.295 -9.222 -5.918 1.00 70.00 171 TYR A N 1
ATOM 1320 C CA . TYR A 1 171 ? -24.046 -10.644 -6.182 1.00 70.00 171 TYR A CA 1
ATOM 1321 C C . TYR A 1 171 ? -22.562 -10.990 -6.336 1.00 70.00 171 TYR A C 1
ATOM 1323 O O . TYR A 1 171 ? -22.212 -12.170 -6.389 1.00 70.00 171 TYR A O 1
ATOM 1331 N N . MET A 1 172 ? -21.680 -9.990 -6.427 1.00 76.69 172 MET A N 1
ATOM 1332 C CA . MET A 1 172 ? -20.255 -10.227 -6.604 1.00 76.69 172 MET A CA 1
ATOM 1333 C C . MET A 1 172 ? -19.505 -10.056 -5.291 1.00 76.69 172 MET A C 1
ATOM 1335 O O . MET A 1 172 ? -19.471 -8.975 -4.711 1.00 76.69 172 MET A O 1
ATOM 1339 N N . TRP A 1 173 ? -18.869 -11.134 -4.842 1.00 75.50 173 TRP A N 1
ATOM 1340 C CA . TRP A 1 173 ? -18.104 -11.159 -3.604 1.00 75.50 173 TRP A CA 1
ATOM 1341 C C . TRP A 1 173 ? -16.684 -11.659 -3.842 1.00 75.50 173 TRP A C 1
ATOM 1343 O O . TRP A 1 173 ? -16.418 -12.438 -4.757 1.00 75.50 173 TRP A O 1
ATOM 1353 N N . TRP A 1 174 ? -15.765 -11.195 -2.996 1.00 82.06 174 TRP A N 1
ATOM 1354 C CA . TRP A 1 174 ? -14.334 -11.456 -3.111 1.00 82.06 174 TRP A CA 1
ATOM 1355 C C . TRP A 1 174 ? -13.845 -12.169 -1.842 1.00 82.06 174 TRP A C 1
ATOM 1357 O O . TRP A 1 174 ? -13.473 -11.496 -0.876 1.00 82.06 174 TRP A O 1
ATOM 1367 N N . PRO A 1 175 ? -13.837 -13.516 -1.808 1.00 83.06 175 PRO A N 1
ATOM 1368 C CA . PRO A 1 175 ? -13.549 -14.289 -0.597 1.00 83.06 175 PRO A CA 1
ATOM 1369 C C . PRO A 1 175 ? -12.228 -13.905 0.080 1.00 83.06 175 PRO A C 1
ATOM 1371 O O . PRO A 1 175 ? -12.154 -13.818 1.302 1.00 83.06 175 PRO A O 1
ATOM 1374 N N . SER A 1 176 ? -11.194 -13.627 -0.717 1.00 82.56 176 SER A N 1
ATOM 1375 C CA . SER A 1 176 ? -9.878 -13.206 -0.228 1.00 82.56 176 SER A CA 1
ATOM 1376 C C . SER A 1 176 ? -9.940 -11.910 0.581 1.00 82.56 176 SER A C 1
ATOM 1378 O O . SER A 1 176 ? -9.295 -11.806 1.618 1.00 82.56 176 SER A O 1
ATOM 1380 N N . THR A 1 177 ? -10.766 -10.950 0.160 1.00 83.81 177 THR A N 1
ATOM 1381 C CA . THR A 1 177 ? -10.928 -9.678 0.878 1.00 83.81 177 THR A CA 1
ATOM 1382 C C . THR A 1 177 ? -11.682 -9.843 2.196 1.00 83.81 177 THR A C 1
ATOM 1384 O O . THR A 1 177 ? -11.374 -9.144 3.156 1.00 83.81 177 THR A O 1
ATOM 1387 N N . LEU A 1 178 ? -12.617 -10.799 2.288 1.00 83.88 178 LEU A N 1
ATOM 1388 C CA . LEU A 1 178 ? -13.333 -11.080 3.539 1.00 83.88 178 LEU A CA 1
ATOM 1389 C C . LEU A 1 178 ? -12.393 -11.621 4.622 1.00 83.88 178 LEU A C 1
ATOM 1391 O O . LEU A 1 178 ? -12.543 -11.270 5.791 1.00 83.88 178 LEU A O 1
ATOM 1395 N N . VAL A 1 179 ? -11.395 -12.424 4.236 1.00 85.44 179 VAL A N 1
ATOM 1396 C CA . VAL A 1 179 ? -10.360 -12.913 5.163 1.00 85.44 179 VAL A CA 1
ATOM 1397 C C . VAL A 1 179 ? -9.553 -11.746 5.735 1.00 85.44 179 VAL A C 1
ATOM 1399 O O . VAL A 1 179 ? -9.335 -11.692 6.945 1.00 85.44 179 VAL A O 1
ATOM 1402 N N . ASP A 1 180 ? -9.170 -10.783 4.894 1.00 85.31 180 ASP A N 1
ATOM 1403 C CA . ASP A 1 180 ? -8.458 -9.582 5.343 1.00 85.31 180 ASP A CA 1
ATOM 1404 C C . ASP A 1 180 ? -9.324 -8.731 6.284 1.00 85.31 180 ASP A C 1
ATOM 1406 O O . ASP A 1 180 ? -8.856 -8.295 7.334 1.00 85.31 180 ASP A O 1
ATOM 1410 N N . VAL A 1 181 ? -10.608 -8.543 5.964 1.00 84.88 181 VAL A N 1
ATOM 1411 C CA . VAL A 1 181 ? -11.540 -7.775 6.808 1.00 84.88 181 VAL A CA 1
ATOM 1412 C C . VAL A 1 181 ? -11.745 -8.428 8.173 1.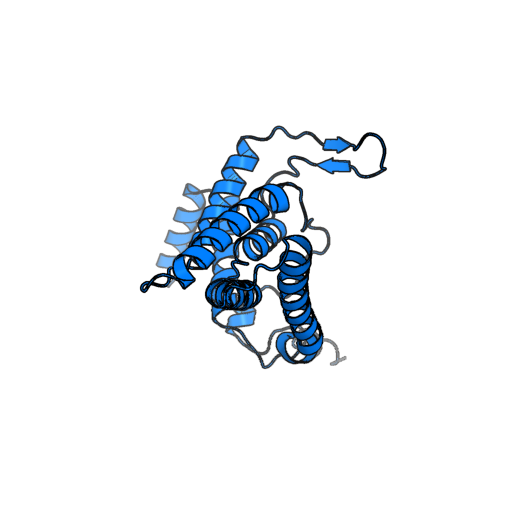00 84.88 181 VAL A C 1
ATOM 1414 O O . VAL A 1 181 ? -11.704 -7.739 9.196 1.00 84.88 181 VAL A O 1
ATOM 1417 N N . ALA A 1 182 ? -11.916 -9.749 8.212 1.00 86.56 182 ALA A N 1
ATOM 1418 C CA . ALA A 1 182 ? -12.002 -10.495 9.462 1.00 86.56 182 ALA A CA 1
ATOM 1419 C C . ALA A 1 182 ? -10.715 -10.352 10.292 1.00 86.56 182 ALA A C 1
ATOM 1421 O O . ALA A 1 182 ? -10.775 -10.166 11.509 1.00 86.56 182 ALA A O 1
ATOM 1422 N N . PHE A 1 183 ? -9.553 -10.369 9.634 1.00 87.12 183 PHE A N 1
ATOM 1423 C CA . PHE A 1 183 ? -8.266 -10.177 10.292 1.00 87.12 183 PHE A CA 1
ATOM 1424 C C . PHE A 1 183 ? -8.133 -8.776 10.908 1.00 87.12 183 PHE A C 1
ATOM 1426 O O . PHE A 1 183 ? -7.777 -8.652 12.079 1.00 87.12 183 PHE A O 1
ATOM 1433 N N . TYR A 1 184 ? -8.495 -7.721 10.170 1.00 87.00 184 TYR A N 1
ATOM 1434 C CA . TYR A 1 184 ? -8.452 -6.350 10.686 1.00 87.00 184 TYR A CA 1
ATOM 1435 C C . TYR A 1 184 ? -9.330 -6.165 11.925 1.00 87.00 184 TYR A C 1
ATOM 1437 O O . TYR A 1 184 ? -8.934 -5.487 12.873 1.00 87.00 184 TYR A O 1
ATOM 1445 N N . ARG A 1 185 ? -10.511 -6.790 11.946 1.00 83.81 185 ARG A N 1
ATOM 1446 C CA . ARG A 1 185 ? -11.397 -6.772 13.118 1.00 83.81 185 ARG A CA 1
ATOM 1447 C C . ARG A 1 185 ? -10.773 -7.450 14.313 1.00 83.81 185 ARG A C 1
ATOM 1449 O O . ARG A 1 185 ? -10.731 -6.859 15.387 1.00 83.81 185 ARG A O 1
ATOM 1456 N N . PHE A 1 186 ? -10.268 -8.660 14.107 1.00 85.06 186 PHE A N 1
ATOM 1457 C CA . PHE A 1 186 ? -9.635 -9.439 15.157 1.00 85.06 186 PHE A CA 1
ATOM 1458 C C . PHE A 1 186 ? -8.481 -8.667 15.812 1.00 85.06 186 PHE A C 1
ATOM 1460 O O . PHE A 1 186 ? -8.386 -8.610 17.041 1.00 85.06 186 PHE A O 1
ATOM 1467 N N . ASP A 1 187 ? -7.634 -8.021 15.008 1.00 82.62 187 ASP A N 1
ATOM 1468 C CA . ASP A 1 187 ? -6.519 -7.222 15.517 1.00 82.62 187 ASP A CA 1
ATOM 1469 C C . ASP A 1 187 ? -6.990 -5.993 16.310 1.00 82.62 187 ASP A C 1
ATOM 1471 O O . ASP A 1 187 ? -6.426 -5.687 17.367 1.00 82.62 187 ASP A O 1
ATOM 1475 N N . MET A 1 188 ? -8.052 -5.315 15.860 1.00 78.94 188 MET A N 1
ATOM 1476 C CA . MET A 1 188 ? -8.620 -4.163 16.572 1.00 78.94 188 MET A CA 1
ATOM 1477 C C . MET A 1 188 ? -9.338 -4.557 17.869 1.00 78.94 188 MET A C 1
ATOM 1479 O O . MET A 1 188 ? -9.172 -3.885 18.889 1.00 78.94 188 MET A O 1
ATOM 1483 N N . GLU A 1 189 ? -10.086 -5.660 17.880 1.00 79.56 189 GLU A N 1
ATOM 1484 C CA . GLU A 1 189 ? -10.721 -6.194 19.092 1.00 79.56 189 GLU A CA 1
ATOM 1485 C C . GLU A 1 189 ? -9.675 -6.577 20.137 1.00 79.56 189 GLU A C 1
ATOM 1487 O O . GLU A 1 189 ? -9.771 -6.188 21.306 1.00 79.56 189 GLU A O 1
ATOM 1492 N N . ARG A 1 190 ? -8.618 -7.276 19.707 1.00 75.94 190 ARG A N 1
ATOM 1493 C CA . ARG A 1 190 ? -7.489 -7.628 20.571 1.00 75.94 190 ARG A CA 1
ATOM 1494 C C . ARG A 1 190 ? -6.798 -6.387 21.133 1.00 75.94 190 ARG A C 1
ATOM 1496 O O . ARG A 1 190 ? -6.360 -6.401 22.286 1.00 75.94 190 ARG A O 1
ATOM 1503 N N . PHE A 1 191 ? -6.680 -5.329 20.333 1.00 73.31 191 PHE A N 1
ATOM 1504 C CA . PHE A 1 191 ? -6.110 -4.060 20.772 1.00 73.31 191 PHE A CA 1
ATOM 1505 C C . PHE A 1 191 ? -6.989 -3.366 21.823 1.00 73.31 191 PHE A C 1
ATOM 1507 O O . PHE A 1 191 ? -6.464 -2.935 22.847 1.00 73.31 191 PHE A O 1
ATOM 1514 N N . SER A 1 192 ? -8.309 -3.316 21.614 1.00 70.81 192 SER A N 1
ATOM 1515 C CA . SER A 1 192 ? -9.256 -2.665 22.531 1.00 70.81 192 SER A CA 1
ATOM 1516 C C . SER A 1 192 ? -9.381 -3.391 23.877 1.00 70.81 192 SER A C 1
ATOM 1518 O O . SER A 1 192 ? -9.393 -2.770 24.939 1.00 70.81 192 SER A O 1
ATOM 1520 N N . LEU A 1 193 ? -9.418 -4.726 23.856 1.00 71.44 193 LEU A N 1
ATOM 1521 C CA . LEU A 1 193 ? -9.631 -5.540 25.057 1.00 71.44 193 LEU A CA 1
ATOM 1522 C C . LEU A 1 193 ? -8.341 -5.779 25.860 1.00 71.44 193 LEU A C 1
ATOM 1524 O O . LEU A 1 193 ? -8.396 -6.033 27.065 1.00 71.44 193 LEU A O 1
ATOM 1528 N N . GLY A 1 194 ? -7.173 -5.683 25.221 1.00 70.50 194 GLY A N 1
ATOM 1529 C CA . GLY A 1 194 ? -5.898 -6.083 25.808 1.00 70.50 194 GLY A CA 1
ATOM 1530 C C . GLY A 1 194 ? -5.750 -7.613 25.913 1.00 70.50 194 GLY A C 1
ATOM 1531 O O . GLY A 1 194 ? -6.735 -8.353 25.929 1.00 70.50 194 GLY A O 1
ATOM 1532 N N . PRO A 1 195 ? -4.511 -8.135 26.003 1.00 69.31 195 PRO A N 1
ATOM 1533 C CA . PRO A 1 195 ? -4.237 -9.563 25.809 1.00 69.31 195 PRO A CA 1
ATOM 1534 C C . PRO A 1 195 ? -4.947 -10.472 26.826 1.00 69.31 195 PRO A C 1
ATOM 1536 O O . PRO A 1 195 ? -5.573 -11.449 26.434 1.00 69.31 195 PRO A O 1
ATOM 1539 N N . LYS A 1 196 ? -4.935 -10.113 28.118 1.00 70.12 196 LYS A N 1
ATOM 1540 C CA . LYS A 1 196 ? -5.520 -10.946 29.187 1.00 70.12 196 LYS A CA 1
ATOM 1541 C C . LYS A 1 196 ? -7.048 -11.046 29.111 1.00 70.12 196 LYS A C 1
ATOM 1543 O O . LYS A 1 196 ? -7.606 -12.112 29.348 1.00 70.12 196 LYS A O 1
ATOM 1548 N N . ARG A 1 197 ? -7.727 -9.941 28.784 1.00 68.06 197 ARG A N 1
ATOM 1549 C CA . ARG A 1 197 ? -9.196 -9.887 28.715 1.00 68.06 197 ARG A CA 1
ATOM 1550 C C . ARG A 1 197 ? -9.715 -10.577 27.456 1.00 68.06 197 ARG A C 1
ATOM 1552 O O . ARG A 1 197 ? -10.749 -11.231 27.506 1.00 68.06 197 ARG A O 1
ATOM 1559 N N . PHE A 1 198 ? -8.958 -10.487 26.363 1.00 74.31 198 PHE A N 1
ATOM 1560 C CA . PHE A 1 198 ? -9.260 -11.189 25.122 1.00 74.31 198 PHE A CA 1
ATOM 1561 C C . PHE A 1 198 ? -9.165 -12.712 25.272 1.00 74.31 198 PHE A C 1
ATOM 1563 O O . PHE A 1 198 ? -10.064 -13.430 24.837 1.00 74.31 198 PHE A O 1
ATOM 1570 N N . ASP A 1 199 ? -8.116 -13.209 25.936 1.00 76.88 199 ASP A N 1
ATOM 1571 C CA . ASP A 1 199 ? -7.957 -14.645 26.191 1.00 76.88 199 ASP A CA 1
ATOM 1572 C C . ASP A 1 199 ? -9.079 -15.191 27.088 1.00 76.88 199 ASP A C 1
ATOM 1574 O O . ASP A 1 199 ? -9.585 -16.289 26.848 1.00 76.88 199 ASP A O 1
ATOM 1578 N N . GLN A 1 200 ? -9.534 -14.396 28.063 1.00 75.31 200 GLN A N 1
ATOM 1579 C CA . GLN A 1 200 ? -10.663 -14.752 28.923 1.00 75.31 200 GLN A CA 1
ATOM 1580 C C . GLN A 1 200 ? -12.005 -14.750 28.182 1.00 75.31 200 GLN A C 1
ATOM 1582 O O . GLN A 1 200 ? -12.845 -15.609 28.422 1.00 75.31 200 GLN A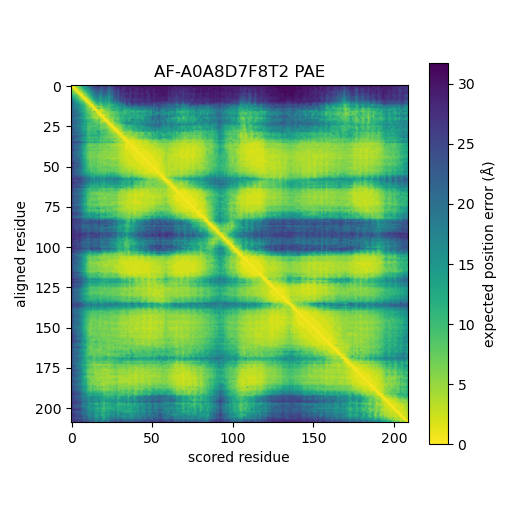 O 1
ATOM 1587 N N . GLN A 1 201 ? -12.211 -13.836 27.237 1.00 73.00 201 GLN A N 1
ATOM 1588 C CA . GLN A 1 201 ? -13.406 -13.865 26.397 1.00 73.00 201 GLN A CA 1
ATOM 1589 C C . GLN A 1 201 ? -13.371 -15.083 25.458 1.00 73.00 201 GLN A C 1
ATOM 1591 O O . GLN A 1 201 ? -14.348 -15.820 25.348 1.00 73.00 201 GLN A O 1
ATOM 1596 N N . ARG A 1 202 ? -12.215 -15.391 24.852 1.00 74.62 202 ARG A N 1
ATOM 1597 C CA . ARG A 1 202 ? -12.037 -16.579 23.999 1.00 74.62 2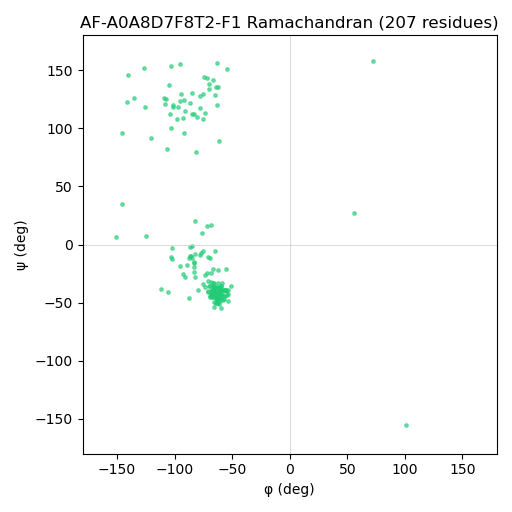02 ARG A CA 1
ATOM 1598 C C . ARG A 1 202 ? -12.321 -17.892 24.727 1.00 74.62 202 ARG A C 1
ATOM 1600 O O . ARG A 1 202 ? -12.908 -18.789 24.125 1.00 74.62 202 ARG A O 1
ATOM 1607 N N . SER A 1 203 ? -11.919 -18.021 25.992 1.00 75.31 203 SER A N 1
ATOM 1608 C CA . SER A 1 203 ? -12.229 -19.223 26.772 1.00 75.31 203 SER A CA 1
ATOM 1609 C C . SER A 1 203 ? -13.730 -19.366 27.027 1.00 75.31 203 SER A C 1
ATOM 1611 O O . SER A 1 203 ? -14.240 -20.475 26.897 1.00 75.31 203 SER A O 1
ATOM 1613 N N . THR A 1 204 ? -14.449 -18.264 27.272 1.00 76.50 204 THR A N 1
ATOM 1614 C CA . THR A 1 204 ? -15.916 -18.295 27.423 1.00 76.50 204 THR A CA 1
ATOM 1615 C C . THR A 1 204 ? -16.645 -18.688 26.136 1.00 76.50 204 THR A C 1
ATOM 1617 O O . THR A 1 204 ? -17.598 -19.461 26.190 1.00 76.50 204 THR A O 1
ATOM 1620 N N . TRP A 1 205 ? -16.158 -18.247 24.970 1.00 72.00 205 TRP A N 1
ATOM 1621 C CA . TRP A 1 205 ? -16.715 -18.656 23.675 1.00 72.00 205 TRP A CA 1
ATOM 1622 C C . TRP A 1 205 ? -16.507 -20.150 23.400 1.00 72.00 205 TRP A C 1
ATOM 1624 O O . TRP A 1 205 ? -17.419 -20.810 22.922 1.00 72.00 205 TRP A O 1
ATOM 1634 N N . ARG A 1 206 ? -15.337 -20.705 23.755 1.00 73.25 206 ARG A N 1
ATOM 1635 C CA . ARG A 1 206 ? -15.048 -22.146 23.606 1.00 73.25 206 ARG A CA 1
ATOM 1636 C C . ARG A 1 206 ? -15.858 -23.040 24.541 1.00 73.25 206 ARG A C 1
ATOM 1638 O O . ARG A 1 206 ? -16.009 -24.215 24.245 1.00 73.25 206 ARG A O 1
ATOM 1645 N N . SER A 1 207 ? -16.325 -22.518 25.674 1.00 76.31 207 SER A N 1
ATOM 1646 C CA . SER A 1 207 ? -17.206 -23.261 26.584 1.00 76.31 207 SER A CA 1
ATOM 1647 C C . SER A 1 207 ? -18.688 -23.182 26.206 1.00 76.31 207 SER A C 1
ATOM 1649 O O . SER A 1 207 ? -19.490 -23.892 26.801 1.00 76.31 207 SER A O 1
ATOM 1651 N N . ALA A 1 208 ? -19.055 -22.298 25.273 1.00 63.12 208 ALA A N 1
ATOM 1652 C CA . ALA A 1 208 ? -20.436 -22.060 24.848 1.00 63.12 208 ALA A CA 1
ATOM 1653 C C . ALA A 1 208 ? -20.789 -22.723 23.499 1.00 63.12 208 ALA A C 1
ATOM 1655 O O . ALA A 1 208 ? -21.937 -22.632 23.067 1.00 63.12 208 ALA A O 1
ATOM 1656 N N . SER A 1 209 ? -19.812 -23.364 22.847 1.00 51.03 209 SER A N 1
ATOM 1657 C CA . SER A 1 209 ? -19.942 -24.155 21.613 1.00 51.03 209 SER A CA 1
ATOM 1658 C C . SER A 1 209 ? -19.826 -25.643 21.903 1.00 51.03 209 SER A C 1
ATOM 1660 O O . SER A 1 209 ? -20.617 -26.418 21.332 1.00 51.03 209 SER A O 1
#

Solvent-accessible surface area (backbone atoms only — not comparable to full-atom values): 12339 Å² total; per-residue (Å²): 144,84,77,76,78,6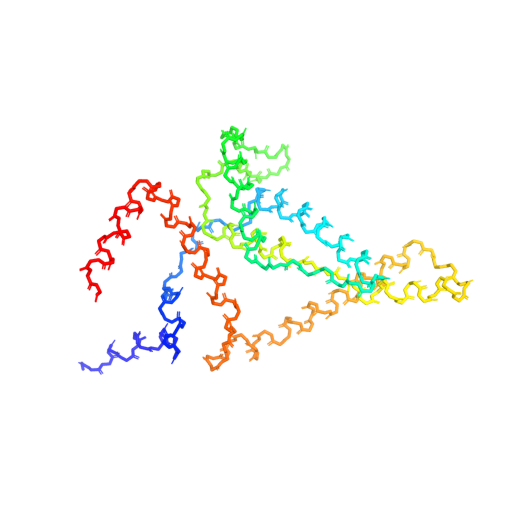9,62,69,65,70,67,47,60,87,41,70,72,55,47,76,59,44,74,83,76,81,76,86,85,64,74,45,88,46,68,63,29,53,66,53,11,50,56,48,14,52,55,44,19,53,51,33,46,58,19,68,82,40,98,64,73,66,76,84,56,68,68,60,47,46,51,49,49,52,53,50,50,53,53,48,61,75,69,48,70,79,42,72,48,64,48,98,86,50,98,52,69,49,54,70,42,87,61,79,88,45,71,55,25,51,52,48,19,34,56,47,26,66,55,54,59,67,54,69,39,56,55,54,51,52,52,37,49,75,72,74,46,86,73,59,68,67,64,52,52,51,48,36,50,50,54,53,50,50,54,52,49,51,53,60,70,43,38,65,69,61,62,69,35,81,88,55,81,59,72,73,58,52,55,52,47,45,48,57,49,52,55,50,51,41,62,75,54,34,74,72,54,39,54,54,50,53,52,54,54,67,74,74,111

pLDDT: mean 76.23, std 13.86, range [34.78, 93.62]

InterPro domains:
  IPR004648 Tetrapeptide transporter, OPT1/isp4 [PTHR22601] (11-185)
  IPR004813 Oligopeptide transporter, OPT superfamily [PF03169] (33-183)

Sequence (209 aa):
MADEEGSSILDDSPIEQGRLTVPPTDDNTLQVLTFRTWLIGIPICILGSVSAALSFYRQQMFNFSHVCINMMVFIAGKLMANMLPNKVIRMPYTNWSFSLNPGPINLKEHVATTMLAGRVSASAGFEILTISKIYHKDIPLLPAILLVLSIQFLGYGFAGIFMKLLVHSPYMWWPSTLVDVAFYRFDMERFSLGPKRFDQQRSTWRSAS

Radius of gyration: 21.95 Å; Cα contacts (8 Å, |Δi|>4): 168; chains: 1; bounding box: 70×53×57 Å

Foldseek 3Di:
DPPPVVPVVVLAQPDPLCNVLDPSDDDPVDDQDAPLLCVQLVVLQVVLQVLQLVQVPPPDRDDDDLLVLLVSLLVSLVVQLVPDDFDFDDDPPDNDTGTSHPDDDDLNNSVSSSVSSNPHDPAVLVVVQVVCVVVVNDDDPPVSVVSSVVSVVVVVVVVVVCCCVAPVPSPHDDVSVSVVSNSSVVSVVCVVQPPVRVVVVVVVVVVVD